Protein AF-A0AAV3FQ60-F1 (afdb_monomer)

Secondary structure (DSSP, 8-state):
--HHHHHHHHHHHHHHHHHHHHHHHHHTT-S---HHHHHEEE-TTS-EEE--HHHHHHHHTT--BTTTB-SSS-HHHHHHHHHHTT-S-HHHHHH-SGGGTTTHHHHHHHHHHHHHHSS-HHHHHHHHHHHTTSHHHHHHHHHHHHHH-GGGGTPPBPTTSSPBPPGGGGT--HHHHHHHHHHHHHHHHHHHHHHHHHHHHHHHHHHHHHHTT--TTHHHHHHHHIIIIIHHHHGGG---TT-HHHHHHHHIIIIITHHHHHHHT--S-HHHHHHHHHHHHHHHHHHHHHHHTT-

Foldseek 3Di:
DLPLLQVVLLVVLLVLLQVLQCVVCVVVVHPGQDLQLLQWDQDPVRDIHGHDSVLVVQSNVVNADVVPRNFSADPVNLVSSCRSSVPPASLCSRPNPLVVVPCLLVSLLSLLVCQCVPPDVVSNVLSLQLLLLQLLQLQLVLLLCCQVPVVVLVADADPPDPHGDHCVLLVDDVVVSVVCNVVSSSVSSVVLCVVCVVVSSVLVVVLSVPPVSDRVPVVVSSVCSCVVPVSVSSVVSGDDPPRLSVVSNVCCSPQSSCSSCLSNVVDDCNVVSVVVCVVNPVVSVVSNVVVVVVD

Structure (mmCIF, N/CA/C/O backbone):
data_AF-A0AAV3FQ60-F1
#
_entry.id   AF-A0AAV3FQ60-F1
#
loop_
_atom_site.group_PDB
_atom_site.id
_atom_site.type_symbol
_atom_site.label_atom_id
_atom_site.label_alt_id
_atom_site.label_comp_id
_atom_site.label_asym_id
_atom_site.label_entity_id
_atom_site.label_seq_id
_atom_site.pdbx_PDB_ins_code
_atom_site.Cartn_x
_atom_site.Cartn_y
_atom_site.Cartn_z
_atom_site.occupancy
_atom_site.B_iso_or_equiv
_atom_site.auth_seq_id
_atom_site.auth_comp_id
_atom_site.auth_asym_id
_atom_site.auth_atom_id
_atom_site.pdbx_PDB_model_num
ATOM 1 N N . MET A 1 1 ? 5.798 -11.649 -1.871 1.00 78.31 1 MET A N 1
ATOM 2 C CA . MET A 1 1 ? 6.154 -10.474 -1.047 1.00 78.31 1 MET A CA 1
ATOM 3 C C . MET A 1 1 ? 6.484 -9.362 -2.031 1.00 78.31 1 MET A C 1
ATOM 5 O O . MET A 1 1 ? 7.256 -9.630 -2.942 1.00 78.31 1 MET A O 1
ATOM 9 N N . PHE A 1 2 ? 5.851 -8.196 -1.907 1.00 90.88 2 PHE A N 1
ATOM 10 C CA . PHE A 1 2 ? 5.911 -7.077 -2.866 1.00 90.88 2 PHE A CA 1
ATOM 11 C C . PHE A 1 2 ? 5.213 -7.266 -4.224 1.00 90.88 2 PHE A C 1
ATOM 13 O O . PHE A 1 2 ? 5.742 -6.844 -5.246 1.00 90.88 2 PHE A O 1
ATOM 20 N N . ASN A 1 3 ? 4.047 -7.917 -4.265 1.00 91.00 3 ASN A N 1
ATOM 21 C CA . ASN A 1 3 ? 3.363 -8.173 -5.537 1.00 91.00 3 ASN A CA 1
ATOM 22 C C . ASN A 1 3 ? 2.839 -6.874 -6.171 1.00 91.00 3 ASN A C 1
ATOM 24 O O . ASN A 1 3 ? 3.076 -6.654 -7.352 1.00 91.00 3 ASN A O 1
ATOM 28 N N . TYR A 1 4 ? 2.206 -5.991 -5.389 1.00 93.75 4 TYR A N 1
ATOM 29 C CA . TYR A 1 4 ? 1.616 -4.752 -5.909 1.00 93.75 4 TYR A CA 1
ATOM 30 C C . TYR A 1 4 ? 2.689 -3.825 -6.483 1.00 93.75 4 TYR A C 1
ATOM 32 O O . TYR A 1 4 ? 2.574 -3.347 -7.610 1.00 93.75 4 TYR A O 1
ATOM 40 N N . THR A 1 5 ? 3.777 -3.620 -5.737 1.00 94.88 5 THR A N 1
ATOM 41 C CA . THR A 1 5 ? 4.873 -2.746 -6.167 1.00 94.88 5 THR A CA 1
ATOM 42 C C . THR A 1 5 ? 5.613 -3.322 -7.371 1.00 94.88 5 THR A C 1
ATOM 44 O O . THR A 1 5 ? 5.945 -2.588 -8.302 1.00 94.88 5 THR A O 1
ATOM 47 N N . VAL A 1 6 ? 5.882 -4.632 -7.386 1.00 93.06 6 VAL A N 1
ATOM 48 C CA .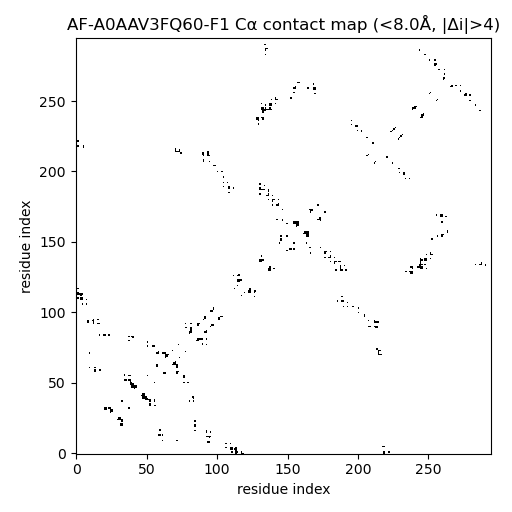 VAL A 1 6 ? 6.581 -5.271 -8.512 1.00 93.06 6 VAL A CA 1
ATOM 49 C C . VAL A 1 6 ? 5.728 -5.246 -9.774 1.00 93.06 6 VAL A C 1
ATOM 51 O O . VAL A 1 6 ? 6.255 -4.914 -10.839 1.00 93.06 6 VAL A O 1
ATOM 54 N N . ASP A 1 7 ? 4.431 -5.527 -9.658 1.00 92.44 7 ASP A N 1
ATOM 55 C CA . ASP A 1 7 ? 3.511 -5.446 -10.785 1.00 92.44 7 ASP A CA 1
ATOM 56 C C . ASP A 1 7 ? 3.480 -4.017 -11.337 1.00 92.44 7 ASP A C 1
ATOM 58 O O . ASP A 1 7 ? 3.749 -3.845 -12.524 1.00 92.44 7 ASP A O 1
ATOM 62 N N . LEU A 1 8 ? 3.315 -2.988 -10.492 1.00 93.62 8 LEU A N 1
ATOM 63 C CA . LEU A 1 8 ? 3.362 -1.577 -10.907 1.00 93.62 8 LEU A CA 1
ATOM 64 C C . LEU A 1 8 ? 4.654 -1.222 -11.664 1.00 93.62 8 LEU A C 1
ATOM 66 O O . LEU A 1 8 ? 4.612 -0.556 -12.707 1.00 93.62 8 LEU A O 1
ATOM 70 N N . ILE A 1 9 ? 5.814 -1.669 -11.167 1.00 92.62 9 ILE A N 1
ATOM 71 C CA . ILE A 1 9 ? 7.111 -1.448 -11.825 1.00 92.62 9 ILE A CA 1
ATOM 72 C C . ILE A 1 9 ? 7.117 -2.092 -13.216 1.00 92.62 9 ILE A C 1
ATOM 74 O O . ILE A 1 9 ? 7.559 -1.474 -14.187 1.00 92.62 9 ILE A O 1
ATOM 78 N N . TYR A 1 10 ? 6.614 -3.321 -13.330 1.00 92.81 10 TYR A N 1
ATOM 79 C CA . TYR A 1 10 ? 6.538 -4.053 -14.591 1.00 92.81 10 TYR A CA 1
ATOM 80 C C . TYR A 1 10 ? 5.543 -3.433 -15.574 1.00 92.81 10 TYR A C 1
ATOM 82 O O . TYR A 1 10 ? 5.839 -3.352 -16.766 1.00 92.81 10 TYR A O 1
ATOM 90 N N . GLU A 1 11 ? 4.395 -2.948 -15.104 1.00 92.50 11 GLU A N 1
ATOM 91 C CA . GLU A 1 11 ? 3.432 -2.227 -15.938 1.00 92.50 11 GLU A CA 1
ATOM 92 C C . GLU A 1 11 ? 4.047 -0.951 -16.497 1.00 92.50 11 GLU A C 1
ATOM 94 O O . GLU A 1 11 ? 4.025 -0.723 -17.707 1.00 92.50 11 GLU A O 1
ATOM 99 N N . SER A 1 12 ? 4.685 -0.175 -15.623 1.00 92.44 12 SER A N 1
ATOM 100 C CA . SER A 1 12 ? 5.347 1.073 -15.985 1.00 92.44 12 SER A CA 1
ATOM 101 C C . SER A 1 12 ? 6.492 0.844 -16.976 1.00 92.44 12 SER A C 1
ATOM 103 O O . SER A 1 12 ? 6.658 1.614 -17.923 1.00 92.44 12 SER A O 1
ATOM 105 N N . LEU A 1 13 ? 7.273 -0.229 -16.793 1.00 93.69 13 LEU A N 1
ATOM 106 C CA . LEU A 1 13 ? 8.340 -0.629 -17.713 1.00 93.69 13 LEU A CA 1
ATOM 107 C C . LEU A 1 13 ? 7.779 -0.899 -19.112 1.00 93.69 13 LEU A C 1
ATOM 109 O O . LEU A 1 13 ? 8.275 -0.349 -20.095 1.00 93.69 13 LEU A O 1
ATOM 113 N N . VAL A 1 14 ? 6.752 -1.746 -19.205 1.00 94.25 14 VAL A N 1
ATOM 114 C CA . VAL A 1 14 ? 6.157 -2.124 -20.493 1.00 94.25 14 VAL A CA 1
ATOM 115 C C . VAL A 1 14 ? 5.513 -0.920 -21.169 1.00 94.25 14 VAL A C 1
ATOM 117 O O . VAL A 1 14 ? 5.722 -0.719 -22.363 1.00 94.25 14 VAL A O 1
ATOM 120 N N . GLN A 1 15 ? 4.822 -0.064 -20.415 1.00 93.50 15 GLN A N 1
ATOM 121 C CA . GLN A 1 15 ? 4.245 1.159 -20.965 1.00 93.50 15 GLN A CA 1
ATOM 122 C C . GLN A 1 15 ? 5.323 2.082 -21.550 1.00 93.50 15 GLN A C 1
ATOM 124 O O . GLN A 1 15 ? 5.160 2.614 -22.647 1.00 93.50 15 GLN A O 1
ATOM 129 N N . ARG A 1 16 ? 6.462 2.247 -20.862 1.00 93.38 16 ARG A N 1
ATOM 130 C CA . ARG A 1 16 ? 7.596 3.030 -21.384 1.00 93.38 16 ARG A CA 1
ATOM 131 C C . ARG A 1 16 ? 8.177 2.432 -22.659 1.00 93.38 16 ARG A C 1
ATOM 133 O O . ARG A 1 16 ? 8.516 3.179 -23.579 1.00 93.38 16 ARG A O 1
ATOM 140 N N . LEU A 1 17 ? 8.305 1.108 -22.709 1.00 94.88 17 LEU A N 1
ATOM 141 C CA . LEU A 1 17 ? 8.782 0.396 -23.890 1.00 94.88 17 LEU A CA 1
ATOM 142 C C . LEU A 1 17 ? 7.854 0.620 -25.090 1.00 94.88 17 LEU A C 1
ATOM 144 O O . LEU A 1 17 ? 8.349 0.969 -26.161 1.00 94.88 17 LEU A O 1
ATOM 148 N N . GLU A 1 18 ? 6.537 0.490 -24.914 1.00 94.56 18 GLU A N 1
ATOM 149 C CA . GLU A 1 18 ? 5.557 0.727 -25.986 1.00 94.56 18 GLU A CA 1
ATOM 150 C C . GLU A 1 18 ? 5.551 2.195 -26.435 1.00 94.56 18 GLU A C 1
ATOM 152 O O . GLU A 1 18 ? 5.711 2.471 -27.624 1.00 94.56 18 GLU A O 1
ATOM 157 N N . ASN A 1 19 ? 5.532 3.153 -25.501 1.00 92.94 19 ASN A N 1
ATOM 158 C CA . ASN A 1 19 ? 5.587 4.581 -25.836 1.00 92.94 19 ASN A CA 1
ATOM 159 C C . ASN A 1 19 ? 6.842 4.932 -26.660 1.00 92.94 19 ASN A C 1
ATOM 161 O O . ASN A 1 19 ? 6.790 5.714 -27.617 1.00 92.94 19 ASN A O 1
ATOM 165 N N . ARG A 1 20 ? 8.004 4.358 -26.310 1.00 93.56 20 ARG A N 1
ATOM 166 C CA . ARG A 1 20 ? 9.243 4.582 -27.073 1.00 93.56 20 ARG A CA 1
ATOM 167 C C . ARG A 1 20 ? 9.274 3.852 -28.401 1.00 93.56 20 ARG A C 1
ATOM 169 O O . ARG A 1 20 ? 9.759 4.429 -29.374 1.00 93.56 20 ARG A O 1
ATOM 176 N N . ARG A 1 21 ? 8.731 2.639 -28.467 1.00 93.38 21 ARG A N 1
ATOM 177 C CA . ARG A 1 21 ? 8.558 1.901 -29.719 1.00 93.38 21 ARG A CA 1
ATOM 178 C C . ARG A 1 21 ? 7.737 2.714 -30.722 1.00 93.38 21 ARG A C 1
ATOM 180 O O . ARG A 1 21 ? 8.159 2.838 -31.868 1.00 93.38 21 ARG A O 1
ATOM 187 N N . GLU A 1 22 ? 6.628 3.310 -30.290 1.00 92.69 22 GLU A N 1
ATOM 188 C CA . GLU A 1 22 ? 5.784 4.178 -31.124 1.00 92.69 22 GLU A CA 1
ATOM 189 C C . GLU A 1 22 ? 6.512 5.455 -31.556 1.00 92.69 22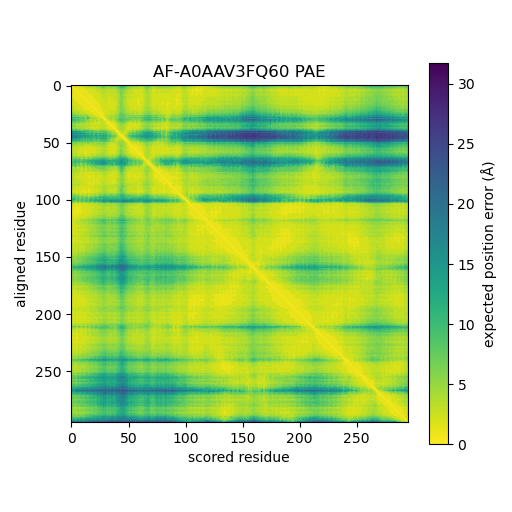 GLU A C 1
ATOM 191 O O . GLU A 1 22 ? 6.534 5.789 -32.741 1.00 92.69 22 GLU A O 1
ATOM 196 N N . THR A 1 23 ? 7.183 6.128 -30.613 1.00 92.25 23 THR A N 1
ATOM 197 C CA . THR A 1 23 ? 7.957 7.349 -30.899 1.00 92.25 23 THR A CA 1
ATOM 198 C C . THR A 1 23 ? 9.012 7.107 -31.984 1.00 92.25 23 THR A C 1
ATOM 200 O O . THR A 1 23 ? 9.192 7.929 -32.883 1.00 92.25 23 THR A O 1
ATOM 203 N N . ILE A 1 24 ? 9.724 5.981 -31.908 1.00 91.00 24 ILE A N 1
ATOM 204 C CA . ILE A 1 24 ? 10.754 5.640 -32.891 1.00 91.00 24 ILE A CA 1
ATOM 205 C C . ILE A 1 24 ? 10.130 5.201 -34.211 1.00 91.00 24 ILE A C 1
ATOM 207 O O . ILE A 1 24 ? 10.639 5.610 -35.250 1.00 91.00 24 ILE A O 1
ATOM 211 N N . ALA A 1 25 ? 9.033 4.435 -34.200 1.00 90.88 25 ALA A N 1
ATOM 212 C CA . ALA A 1 25 ? 8.340 4.064 -35.434 1.00 90.88 25 ALA A CA 1
ATOM 213 C C . ALA A 1 25 ? 7.953 5.315 -36.235 1.00 90.88 25 ALA A C 1
ATOM 215 O O . ALA A 1 25 ? 8.285 5.415 -37.414 1.00 90.88 25 ALA A O 1
ATOM 216 N N . TYR A 1 26 ? 7.359 6.303 -35.557 1.00 90.19 26 TYR A N 1
ATOM 217 C CA . TYR A 1 26 ? 7.007 7.589 -36.151 1.00 90.19 26 TYR A CA 1
ATOM 218 C C . TYR A 1 26 ? 8.233 8.319 -36.720 1.00 90.19 26 TYR A C 1
ATOM 220 O O . TYR A 1 26 ? 8.209 8.771 -37.863 1.00 90.19 26 TYR A O 1
ATOM 228 N N . GLY A 1 27 ? 9.333 8.383 -35.960 1.00 87.94 27 GLY A N 1
ATOM 229 C CA . GLY A 1 27 ? 10.587 8.994 -36.418 1.00 87.94 27 GLY A CA 1
ATOM 230 C C . GLY A 1 27 ? 11.256 8.268 -37.594 1.00 87.94 27 GLY A C 1
ATOM 231 O O . GLY A 1 27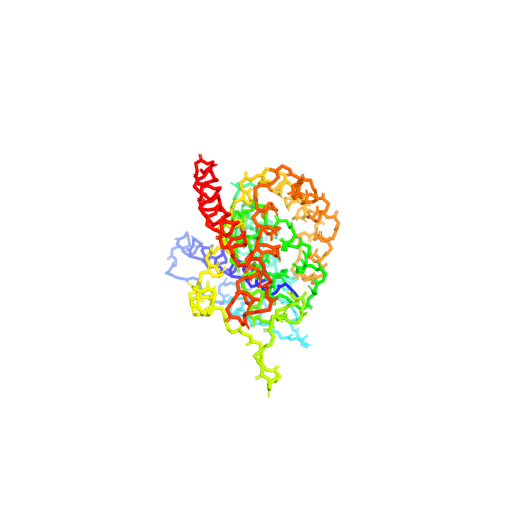 ? 11.934 8.905 -38.395 1.00 87.94 27 GLY A O 1
ATOM 232 N N . GLU A 1 28 ? 11.055 6.955 -37.722 1.00 87.69 28 GLU A N 1
ATOM 233 C CA . GLU A 1 28 ? 11.521 6.128 -38.846 1.00 87.69 28 GLU A CA 1
ATOM 234 C C . GLU A 1 28 ? 10.537 6.130 -40.039 1.00 87.69 28 GLU A C 1
ATOM 236 O O . GLU A 1 28 ? 10.786 5.454 -41.036 1.00 87.69 28 GLU A O 1
ATOM 241 N N . GLY A 1 29 ? 9.412 6.854 -39.961 1.00 86.88 29 GLY A N 1
ATOM 242 C CA . GLY A 1 29 ? 8.374 6.847 -41.000 1.00 86.88 29 GLY A CA 1
ATOM 243 C C . GLY A 1 29 ? 7.636 5.508 -41.132 1.00 86.88 29 GLY A C 1
ATOM 244 O O . GLY A 1 29 ? 7.036 5.226 -42.169 1.00 86.88 29 GLY A O 1
ATOM 245 N N . LYS A 1 30 ? 7.686 4.663 -40.096 1.00 86.94 30 LYS A N 1
ATOM 246 C CA . LYS A 1 30 ? 7.016 3.361 -40.027 1.00 86.94 30 LYS A CA 1
ATOM 247 C C . LYS A 1 30 ? 5.694 3.482 -39.271 1.00 86.94 30 LYS A C 1
ATOM 249 O O . LYS A 1 30 ? 5.603 4.174 -38.263 1.00 86.94 30 LYS A O 1
ATOM 254 N N . ALA A 1 31 ? 4.684 2.729 -39.709 1.00 82.38 31 ALA A N 1
ATOM 255 C CA . ALA A 1 31 ? 3.403 2.647 -39.000 1.00 82.38 31 ALA A CA 1
ATOM 256 C C . ALA A 1 31 ? 3.547 2.004 -37.607 1.00 82.38 31 ALA A C 1
ATOM 258 O O . ALA A 1 31 ? 2.884 2.413 -36.662 1.00 82.38 31 ALA A O 1
ATOM 259 N N . HIS A 1 32 ? 4.410 0.993 -37.480 1.00 88.25 32 HIS A N 1
ATOM 260 C CA . HIS A 1 32 ? 4.787 0.374 -36.211 1.00 88.25 32 HIS A CA 1
ATOM 261 C C . HIS A 1 32 ? 6.150 -0.315 -36.360 1.00 88.25 32 HIS A C 1
ATOM 263 O O . HIS A 1 32 ? 6.491 -0.781 -37.447 1.00 88.25 32 HIS A O 1
ATOM 269 N N . LEU A 1 33 ? 6.917 -0.418 -35.271 1.00 88.88 33 LEU A N 1
ATOM 270 C CA . LEU A 1 33 ? 8.077 -1.314 -35.223 1.00 88.88 33 LEU A CA 1
ATOM 271 C C . LEU A 1 33 ? 7.606 -2.731 -34.915 1.00 88.88 33 LEU A C 1
ATOM 273 O O . LEU A 1 33 ? 6.871 -2.945 -33.950 1.00 88.88 33 LEU A O 1
ATOM 277 N N . THR A 1 34 ? 8.029 -3.712 -35.700 1.00 91.06 34 THR A N 1
ATOM 278 C CA . THR A 1 34 ? 7.783 -5.125 -35.401 1.00 91.06 34 THR A CA 1
ATOM 279 C C . THR A 1 34 ? 8.733 -5.622 -34.309 1.00 91.06 34 THR A C 1
ATOM 281 O O . THR A 1 34 ? 9.720 -4.976 -33.963 1.00 91.06 34 THR A O 1
ATOM 284 N N . PHE A 1 35 ? 8.475 -6.810 -33.759 1.00 91.06 35 PHE A N 1
ATOM 285 C CA . PHE A 1 35 ? 9.451 -7.440 -32.865 1.00 91.06 35 PHE A CA 1
ATOM 286 C C . PHE A 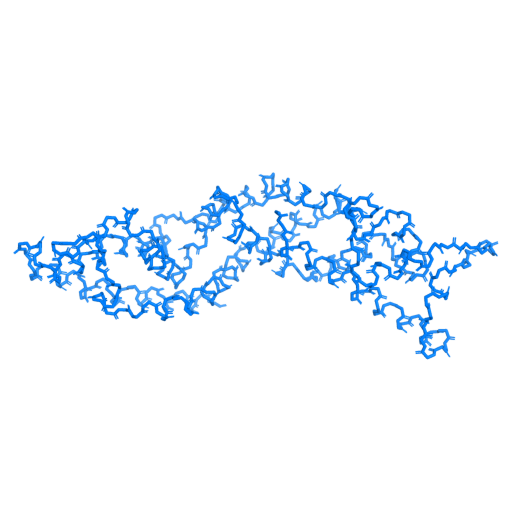1 35 ? 10.743 -7.835 -33.586 1.00 91.06 35 PHE A C 1
ATOM 288 O O . PHE A 1 35 ? 11.764 -7.952 -32.920 1.00 91.06 35 PHE A O 1
ATOM 295 N N . ASP A 1 36 ? 10.719 -8.026 -34.908 1.00 88.06 36 ASP A N 1
ATOM 296 C CA . ASP A 1 36 ? 11.943 -8.220 -35.692 1.00 88.06 36 ASP A CA 1
ATOM 297 C C . ASP A 1 36 ? 12.769 -6.930 -35.699 1.00 88.06 36 ASP A C 1
ATOM 299 O O . ASP A 1 36 ? 13.937 -6.963 -35.324 1.00 88.06 36 ASP A O 1
ATOM 303 N N . ASP A 1 37 ? 12.125 -5.783 -35.950 1.00 87.19 37 ASP A N 1
ATOM 304 C CA . ASP A 1 37 ? 12.773 -4.465 -35.877 1.00 87.19 37 ASP A CA 1
ATOM 305 C C . ASP A 1 37 ? 13.344 -4.150 -34.487 1.00 87.19 37 ASP A C 1
ATOM 307 O O . ASP A 1 37 ? 14.286 -3.372 -34.380 1.00 87.19 37 ASP A O 1
ATOM 311 N N . LEU A 1 38 ? 12.741 -4.673 -33.414 1.00 89.56 38 LEU A N 1
ATOM 312 C CA . LEU A 1 38 ? 13.220 -4.482 -32.039 1.00 89.56 38 LEU A CA 1
ATOM 313 C C . LEU A 1 38 ? 14.333 -5.458 -31.655 1.00 89.56 38 LEU A C 1
ATOM 315 O O . LEU A 1 38 ? 15.097 -5.187 -30.730 1.00 89.56 38 LEU A O 1
ATOM 319 N N . SER A 1 39 ? 14.407 -6.601 -32.332 1.00 90.75 39 SER A N 1
ATOM 320 C CA . SER A 1 39 ? 15.416 -7.624 -32.063 1.00 90.75 39 SER A CA 1
ATOM 321 C C . SER A 1 39 ? 16.746 -7.283 -32.718 1.00 90.75 39 SER A C 1
ATOM 323 O O . SER A 1 39 ? 17.771 -7.738 -32.232 1.00 90.75 39 SER A O 1
ATOM 325 N N . THR A 1 40 ? 16.755 -6.450 -33.757 1.00 86.00 40 THR A N 1
ATOM 326 C CA . THR A 1 40 ? 17.977 -5.983 -34.412 1.00 86.00 40 THR A CA 1
ATOM 327 C C . THR A 1 40 ? 18.234 -4.507 -34.118 1.00 86.00 40 THR A C 1
ATOM 329 O O . THR A 1 40 ? 17.321 -3.679 -34.091 1.00 86.00 40 THR A O 1
ATOM 332 N N . CYS A 1 41 ? 19.490 -4.150 -33.859 1.00 77.44 41 CYS A N 1
ATOM 333 C CA . CYS A 1 41 ? 19.928 -2.761 -33.788 1.00 77.44 41 CYS A CA 1
ATOM 334 C C . CYS A 1 41 ? 21.267 -2.596 -34.511 1.00 77.44 41 CYS A C 1
ATOM 336 O O . CYS A 1 41 ? 22.115 -3.481 -34.472 1.00 77.44 41 CYS A O 1
ATOM 338 N N . ILE A 1 42 ? 21.438 -1.468 -35.202 1.00 75.31 42 ILE A N 1
ATOM 339 C CA . ILE A 1 42 ? 22.708 -1.109 -35.835 1.00 75.31 42 ILE A CA 1
ATOM 340 C C . ILE A 1 42 ? 23.427 -0.167 -34.875 1.00 75.31 42 ILE A C 1
ATOM 342 O O . ILE A 1 42 ? 22.911 0.904 -34.542 1.00 75.31 42 ILE A O 1
ATOM 346 N N . GLU A 1 43 ? 24.594 -0.579 -34.400 1.00 71.31 43 GLU A N 1
ATOM 347 C CA . GLU A 1 43 ? 25.451 0.250 -33.563 1.00 71.31 43 GLU A CA 1
ATOM 348 C C . GLU A 1 43 ? 26.047 1.434 -34.352 1.00 71.31 43 GLU A C 1
ATOM 350 O O . GLU A 1 43 ? 26.146 1.384 -35.580 1.00 71.31 43 GLU A O 1
ATOM 355 N N . PRO A 1 44 ? 26.524 2.501 -33.677 1.00 65.00 44 PRO A N 1
ATOM 356 C CA . PRO A 1 44 ? 27.175 3.639 -34.339 1.00 65.00 44 PRO A CA 1
ATOM 357 C C . PRO A 1 44 ? 28.404 3.275 -35.190 1.00 65.00 44 PRO A C 1
ATOM 359 O O . PRO A 1 44 ? 28.782 4.032 -36.078 1.00 65.00 44 PRO A O 1
ATOM 362 N N . ASN A 1 45 ? 29.031 2.126 -34.921 1.00 74.81 45 ASN A N 1
ATOM 363 C CA . ASN A 1 45 ? 30.152 1.571 -35.687 1.00 74.81 45 ASN A CA 1
ATOM 364 C C . ASN A 1 45 ? 29.707 0.819 -36.966 1.00 74.81 45 ASN A C 1
ATOM 366 O O . ASN A 1 45 ? 30.562 0.334 -37.703 1.00 74.81 45 ASN A O 1
ATOM 370 N N . GLY A 1 46 ? 28.398 0.722 -37.230 1.00 72.69 46 GLY A N 1
ATOM 371 C CA . GLY A 1 46 ? 27.815 0.019 -38.375 1.00 72.69 46 GLY A CA 1
ATOM 372 C C . GLY A 1 46 ? 27.562 -1.477 -38.160 1.00 72.69 46 GLY A C 1
ATOM 373 O O . GLY A 1 46 ? 27.052 -2.126 -39.071 1.00 72.69 46 GLY A O 1
ATOM 374 N N . ASN A 1 47 ? 27.880 -2.032 -36.987 1.00 77.81 47 ASN A N 1
ATOM 375 C CA . ASN A 1 47 ? 27.648 -3.444 -36.690 1.00 77.81 47 ASN A CA 1
ATOM 376 C C . ASN A 1 47 ? 26.174 -3.706 -36.369 1.00 77.81 47 ASN A C 1
ATOM 378 O O . ASN A 1 47 ? 25.570 -3.012 -35.550 1.00 77.81 47 ASN A O 1
ATOM 382 N N . GLU A 1 48 ? 25.608 -4.744 -36.981 1.00 79.88 48 GLU A N 1
ATOM 383 C CA . GLU A 1 48 ? 24.278 -5.238 -36.638 1.00 79.88 48 GLU A CA 1
ATOM 384 C C . GLU A 1 48 ? 24.364 -6.189 -35.441 1.00 79.88 48 GLU A C 1
ATOM 386 O O . GLU A 1 48 ? 25.051 -7.212 -35.479 1.00 79.88 48 GLU A O 1
ATOM 391 N N . ILE A 1 49 ? 23.640 -5.858 -34.375 1.00 81.94 49 ILE A N 1
ATOM 392 C CA . ILE A 1 49 ? 23.451 -6.716 -33.211 1.00 81.94 49 ILE A CA 1
ATOM 393 C C . ILE A 1 49 ? 22.036 -7.274 -33.258 1.00 81.94 49 ILE A C 1
ATOM 395 O O . ILE A 1 49 ? 21.056 -6.528 -33.255 1.00 81.94 49 ILE A O 1
ATOM 399 N N . SER A 1 50 ? 21.939 -8.601 -33.258 1.00 86.50 50 SER A N 1
ATOM 400 C CA . SER A 1 50 ? 20.679 -9.324 -33.109 1.00 86.50 50 SER A CA 1
ATOM 401 C C . SER A 1 50 ? 20.543 -9.855 -31.684 1.00 86.50 50 SER A C 1
ATOM 403 O O . SER A 1 50 ? 21.456 -10.482 -31.149 1.00 86.50 50 SER A O 1
ATOM 405 N N . TYR A 1 51 ? 19.367 -9.667 -31.097 1.00 89.56 51 TYR A N 1
ATOM 406 C CA . TYR A 1 51 ? 18.955 -10.209 -29.807 1.00 89.56 51 TYR A CA 1
ATOM 407 C C . TYR A 1 51 ? 17.821 -11.226 -29.980 1.00 89.56 51 TYR A C 1
ATOM 409 O O . TYR A 1 51 ? 17.154 -11.274 -31.014 1.00 89.56 51 TYR A O 1
ATOM 417 N N . ASP A 1 52 ? 17.588 -12.056 -28.964 1.00 90.12 52 ASP A N 1
ATOM 418 C CA . ASP A 1 52 ? 16.513 -13.045 -28.989 1.00 90.12 52 ASP A CA 1
ATOM 419 C C . ASP A 1 52 ? 15.124 -12.378 -29.010 1.00 90.12 52 ASP A C 1
ATOM 421 O O . ASP A 1 52 ? 14.632 -11.844 -28.009 1.00 90.12 52 ASP A O 1
ATOM 425 N N . LYS A 1 53 ? 14.452 -12.483 -30.160 1.00 91.50 53 LYS A N 1
ATOM 426 C CA . LYS A 1 53 ? 13.075 -12.030 -30.384 1.00 91.50 53 LYS A CA 1
ATOM 427 C C . LYS A 1 53 ? 12.083 -12.603 -29.382 1.00 91.50 53 LYS A C 1
ATOM 429 O O . LYS A 1 53 ? 11.122 -11.919 -29.017 1.00 91.50 53 LYS A O 1
ATOM 434 N N . ALA A 1 54 ? 12.261 -13.855 -28.959 1.00 89.62 54 ALA A N 1
ATOM 435 C CA . ALA A 1 54 ? 11.368 -14.475 -27.991 1.00 89.62 54 ALA A CA 1
ATOM 436 C C . ALA A 1 54 ? 11.466 -13.764 -26.637 1.00 89.62 54 ALA A C 1
ATOM 438 O O . ALA A 1 54 ? 10.433 -13.453 -26.044 1.00 89.62 54 ALA A O 1
ATOM 439 N N . MET A 1 55 ? 12.679 -13.417 -26.193 1.00 89.38 55 MET A N 1
ATOM 440 C CA . MET A 1 55 ? 12.872 -12.619 -24.981 1.00 89.38 55 MET A CA 1
ATOM 441 C C . MET A 1 55 ? 12.257 -11.229 -25.087 1.00 89.38 55 MET A C 1
ATOM 443 O O . MET A 1 55 ? 11.536 -10.834 -24.174 1.00 89.38 55 MET A O 1
ATOM 447 N N . VAL A 1 56 ? 12.447 -10.519 -26.204 1.00 90.75 56 VAL A N 1
ATOM 448 C CA . VAL A 1 56 ? 11.797 -9.211 -26.402 1.00 90.75 56 VAL A CA 1
ATOM 449 C C . VAL A 1 56 ? 10.276 -9.354 -26.286 1.00 90.75 56 VAL A C 1
ATOM 451 O O . VAL A 1 56 ? 9.640 -8.648 -25.508 1.00 90.75 56 VAL A O 1
ATOM 454 N N . LYS A 1 57 ? 9.678 -10.334 -26.973 1.00 91.38 57 LYS A N 1
ATOM 455 C CA . LYS A 1 57 ? 8.237 -10.613 -26.863 1.00 91.38 57 LYS A CA 1
ATOM 456 C C . LYS A 1 57 ? 7.797 -10.937 -25.436 1.00 91.38 57 LYS A C 1
ATOM 458 O O . LYS A 1 57 ? 6.693 -10.566 -25.048 1.00 91.38 57 LYS A O 1
ATOM 463 N N . HIS A 1 58 ? 8.615 -11.650 -24.666 1.00 92.31 58 HIS A N 1
ATOM 464 C CA . HIS A 1 58 ? 8.294 -11.983 -23.280 1.00 92.31 58 HIS A CA 1
ATOM 465 C C . HIS A 1 58 ? 8.282 -10.751 -22.379 1.00 92.31 58 HIS A C 1
ATOM 467 O O . HIS A 1 58 ? 7.355 -10.627 -21.585 1.00 92.31 58 HIS A O 1
ATOM 473 N N . VAL A 1 59 ? 9.237 -9.830 -22.541 1.00 91.56 59 VAL A N 1
ATOM 474 C CA . VAL A 1 59 ? 9.269 -8.564 -21.790 1.00 91.56 59 VAL A CA 1
ATOM 475 C C . VAL A 1 59 ? 7.996 -7.757 -22.050 1.00 91.56 59 VAL A C 1
ATOM 477 O O . VAL A 1 59 ? 7.273 -7.430 -21.113 1.00 91.56 59 VAL A O 1
ATOM 480 N N . PHE A 1 60 ? 7.672 -7.503 -23.321 1.00 92.31 60 PHE A N 1
ATOM 481 C CA . PHE A 1 60 ? 6.468 -6.753 -23.701 1.00 92.31 60 PHE A CA 1
ATOM 482 C C . PHE A 1 60 ? 5.175 -7.467 -23.275 1.00 92.31 60 PHE A C 1
ATOM 484 O O . PHE A 1 60 ? 4.207 -6.832 -22.871 1.00 92.31 60 PHE A O 1
ATOM 491 N N . GLY A 1 61 ? 5.165 -8.801 -23.313 1.00 89.69 61 GLY A N 1
ATOM 492 C CA . GLY A 1 61 ? 4.038 -9.620 -22.872 1.00 89.69 61 GLY A CA 1
ATOM 493 C C . GLY A 1 61 ? 3.978 -9.896 -21.366 1.00 89.69 61 GLY A C 1
ATOM 494 O O . GLY A 1 61 ? 3.181 -10.746 -20.973 1.00 89.69 61 GLY A O 1
ATOM 495 N N . LYS A 1 62 ? 4.830 -9.268 -20.540 1.00 89.19 62 LYS A N 1
ATOM 496 C CA . LYS A 1 62 ? 4.938 -9.508 -19.085 1.00 89.19 62 LYS A CA 1
ATOM 497 C C . LYS A 1 62 ? 5.114 -10.993 -18.699 1.00 89.19 62 LYS A C 1
ATOM 499 O O . LYS A 1 62 ? 4.636 -11.443 -17.661 1.00 89.19 62 LYS A O 1
ATOM 504 N N . LYS A 1 63 ? 5.788 -11.795 -19.534 1.00 86.00 63 LYS A N 1
ATOM 505 C CA . LYS A 1 63 ? 5.937 -13.249 -19.331 1.00 86.00 63 LYS A CA 1
ATOM 506 C C . LYS A 1 63 ? 7.170 -13.588 -18.494 1.00 86.00 63 LYS A C 1
ATOM 508 O O . LYS A 1 63 ? 8.301 -13.514 -18.978 1.00 86.00 63 LYS A O 1
ATOM 513 N N . ILE A 1 64 ? 6.933 -14.042 -17.264 1.00 81.44 64 ILE A N 1
ATOM 514 C CA . ILE A 1 64 ? 7.962 -14.466 -16.303 1.00 81.44 64 ILE A CA 1
ATOM 515 C C . ILE A 1 64 ? 7.887 -15.982 -16.119 1.00 81.44 64 ILE A C 1
ATOM 517 O O . ILE A 1 64 ? 6.817 -16.542 -15.885 1.00 81.44 64 ILE A O 1
ATOM 521 N N . TYR A 1 65 ? 9.034 -16.653 -16.202 1.00 78.81 65 TYR A N 1
ATOM 522 C CA . TYR A 1 65 ? 9.145 -18.103 -16.044 1.00 78.81 65 TYR A CA 1
ATOM 523 C C . TYR A 1 65 ? 10.113 -18.405 -14.905 1.00 78.81 65 TYR A C 1
ATOM 525 O O . TYR A 1 65 ? 11.316 -18.259 -15.091 1.00 78.81 65 TYR A O 1
ATOM 533 N N . LYS A 1 66 ? 9.620 -18.864 -13.748 1.00 73.31 66 LYS A N 1
ATOM 534 C CA . LYS A 1 66 ? 10.448 -19.070 -12.540 1.00 73.31 66 LYS A CA 1
ATOM 535 C C . LYS A 1 66 ? 11.743 -19.858 -12.801 1.00 73.31 66 LYS A C 1
ATOM 537 O O . LYS A 1 66 ? 12.787 -19.473 -12.287 1.00 73.31 66 LYS A O 1
ATOM 542 N N . ASP A 1 67 ? 11.694 -20.868 -13.670 1.00 71.56 67 ASP A N 1
ATOM 543 C CA . ASP A 1 67 ? 12.837 -21.753 -13.949 1.00 71.56 67 ASP A CA 1
ATOM 544 C C . ASP A 1 67 ? 13.710 -21.325 -15.146 1.00 71.56 67 ASP A C 1
ATOM 546 O O . ASP A 1 67 ? 14.771 -21.901 -15.368 1.00 71.56 67 ASP A O 1
ATOM 550 N N . LYS A 1 68 ? 13.277 -20.341 -15.951 1.00 68.50 68 LYS A N 1
ATOM 551 C CA . LYS A 1 68 ? 13.958 -19.953 -17.211 1.00 68.50 68 LYS A CA 1
ATOM 552 C C . LYS A 1 68 ? 14.225 -18.455 -17.337 1.00 68.50 68 LYS A C 1
ATOM 554 O O . LYS A 1 68 ? 15.283 -18.058 -17.807 1.00 68.50 68 LYS A O 1
ATOM 559 N N . ASN A 1 69 ? 13.268 -17.635 -16.921 1.00 68.75 69 ASN A N 1
ATOM 560 C CA . ASN A 1 69 ? 13.353 -16.182 -16.869 1.00 68.75 69 ASN A CA 1
ATOM 561 C C . ASN A 1 69 ? 12.711 -15.686 -15.559 1.00 68.75 69 ASN A C 1
ATOM 563 O O . ASN A 1 69 ? 11.538 -15.302 -15.564 1.00 68.75 69 ASN A O 1
ATOM 567 N N . PRO A 1 70 ? 13.429 -15.773 -14.423 1.00 73.75 70 PRO A N 1
ATOM 568 C CA . PRO A 1 70 ? 12.859 -15.519 -13.098 1.00 73.75 70 PRO A CA 1
ATOM 569 C C . PRO A 1 70 ? 12.505 -14.049 -12.832 1.00 73.75 70 PRO A C 1
ATOM 571 O O . PRO A 1 70 ? 11.878 -13.759 -11.819 1.00 73.75 70 PRO A O 1
ATOM 574 N N . TYR A 1 71 ? 12.896 -13.127 -13.714 1.00 81.62 71 TYR A N 1
ATOM 575 C CA . TYR A 1 71 ? 12.612 -11.695 -13.605 1.00 81.62 71 TYR A CA 1
ATOM 576 C C . TYR A 1 71 ? 12.137 -11.183 -14.963 1.00 81.62 71 TYR A C 1
ATOM 578 O O . TYR A 1 71 ? 12.528 -11.736 -15.985 1.00 81.62 71 TYR A O 1
ATOM 586 N N . LEU A 1 72 ? 11.323 -10.125 -15.000 1.00 84.50 72 LEU A N 1
ATOM 587 C CA . LEU A 1 72 ? 10.752 -9.661 -16.268 1.00 84.50 72 LEU A CA 1
ATOM 588 C C . LEU A 1 72 ? 11.818 -9.273 -17.304 1.00 84.50 72 LEU A C 1
ATOM 590 O O . LEU A 1 72 ? 11.717 -9.671 -18.461 1.00 84.50 72 LEU A O 1
ATOM 594 N N . LEU A 1 73 ? 12.844 -8.531 -16.879 1.00 88.56 73 LEU A N 1
ATOM 595 C CA . LEU A 1 73 ? 13.870 -7.972 -17.757 1.00 88.56 73 LEU A CA 1
ATOM 596 C C . LEU A 1 73 ? 15.273 -8.485 -17.375 1.00 88.56 73 LEU A C 1
ATOM 598 O O . LEU A 1 73 ? 15.864 -7.993 -16.408 1.00 88.56 73 LEU A O 1
ATOM 602 N N . PRO A 1 74 ? 15.830 -9.461 -18.115 1.00 87.94 74 PRO A N 1
ATOM 603 C CA . PRO A 1 74 ? 17.236 -9.845 -18.001 1.00 87.94 74 PRO A CA 1
ATOM 604 C C . PRO A 1 74 ? 18.173 -8.681 -18.342 1.00 87.94 74 PRO A C 1
ATOM 606 O O . PRO A 1 74 ? 17.870 -7.896 -19.236 1.00 87.94 74 PRO A O 1
ATOM 609 N N . HIS A 1 75 ? 19.349 -8.614 -17.707 1.00 86.25 75 HIS A N 1
ATOM 610 C CA . HIS A 1 75 ? 20.306 -7.515 -17.922 1.00 86.25 75 HIS A CA 1
ATOM 611 C C . HIS A 1 75 ? 20.726 -7.362 -19.393 1.00 86.25 75 HIS A C 1
ATOM 613 O O . HIS A 1 75 ? 20.655 -6.268 -19.931 1.00 86.25 75 HIS A O 1
ATOM 619 N N . SER A 1 76 ? 21.031 -8.459 -20.098 1.00 88.06 76 SER A N 1
ATOM 620 C CA . SER A 1 76 ? 21.372 -8.386 -21.529 1.00 88.06 76 SER A CA 1
ATOM 621 C C . SER A 1 76 ? 20.226 -7.844 -22.394 1.00 88.06 76 SER A C 1
ATOM 623 O O . SER A 1 76 ? 20.471 -7.158 -23.384 1.00 88.06 76 SER A O 1
ATOM 625 N N . CYS A 1 77 ? 18.974 -8.118 -22.013 1.00 89.75 77 CYS A N 1
ATOM 626 C CA . CYS A 1 77 ? 17.798 -7.568 -22.683 1.00 89.75 77 CYS A CA 1
ATOM 627 C C . CYS A 1 77 ? 17.626 -6.079 -22.357 1.00 89.75 77 CYS A C 1
ATOM 629 O O . CYS A 1 77 ? 17.292 -5.298 -23.245 1.00 89.75 77 CYS A O 1
ATOM 631 N N . ALA A 1 78 ? 17.895 -5.679 -21.108 1.00 91.12 78 ALA A N 1
ATOM 632 C CA . ALA A 1 78 ? 17.873 -4.283 -20.682 1.00 91.12 78 ALA A CA 1
ATOM 633 C C . ALA A 1 78 ? 18.863 -3.440 -21.492 1.00 91.12 78 ALA A C 1
ATOM 635 O O . ALA A 1 78 ? 18.459 -2.420 -22.049 1.00 91.12 78 ALA A O 1
ATOM 636 N N . SER A 1 79 ? 20.115 -3.889 -21.634 1.00 90.56 79 SER A N 1
ATOM 637 C CA . SER A 1 79 ? 21.130 -3.185 -22.426 1.00 90.56 79 SER A CA 1
ATOM 638 C C . SER A 1 79 ? 20.719 -3.079 -23.899 1.00 90.56 79 SER A C 1
ATOM 640 O O . SER A 1 79 ? 20.762 -1.995 -24.484 1.00 90.56 79 SER A O 1
ATOM 642 N N . HIS A 1 80 ? 20.238 -4.183 -24.489 1.00 91.69 80 HIS A N 1
ATOM 643 C CA . HIS A 1 80 ? 19.775 -4.209 -25.882 1.00 91.69 80 HIS A CA 1
ATOM 644 C C . HIS A 1 80 ? 18.624 -3.229 -26.130 1.00 91.69 80 HIS A C 1
ATOM 646 O O . HIS A 1 80 ? 18.698 -2.395 -27.032 1.00 91.69 80 HIS A O 1
ATOM 652 N N . LEU A 1 81 ? 17.569 -3.291 -25.311 1.00 92.88 81 LEU A N 1
ATOM 653 C CA . LEU A 1 81 ? 16.401 -2.421 -25.452 1.00 92.88 81 LEU A CA 1
ATOM 654 C C . LEU A 1 81 ? 16.731 -0.961 -25.139 1.00 92.88 81 LEU A C 1
ATOM 656 O O . LEU A 1 81 ? 16.205 -0.076 -25.809 1.00 92.88 81 LEU A O 1
ATOM 660 N N . THR A 1 82 ? 17.630 -0.701 -24.188 1.00 92.56 82 THR A N 1
ATOM 661 C CA . THR A 1 82 ? 18.120 0.653 -23.890 1.00 92.56 82 THR A CA 1
ATOM 662 C C . THR A 1 82 ? 18.742 1.281 -25.133 1.00 92.56 82 THR A C 1
ATOM 664 O O . THR A 1 82 ? 18.352 2.384 -25.517 1.00 92.56 82 THR A O 1
ATOM 667 N N . ASN A 1 83 ? 19.619 0.548 -25.824 1.00 90.50 83 ASN A N 1
ATOM 668 C CA . ASN A 1 83 ? 20.260 1.014 -27.053 1.00 90.50 83 ASN A CA 1
ATOM 669 C C . ASN A 1 83 ? 19.261 1.128 -28.212 1.00 90.50 83 ASN A C 1
ATOM 671 O O . ASN A 1 83 ? 19.158 2.180 -28.849 1.00 90.50 83 ASN A O 1
ATOM 675 N N . ARG A 1 84 ? 18.474 0.073 -28.468 1.00 91.38 84 ARG A N 1
ATOM 676 C CA . ARG A 1 84 ? 17.536 0.023 -29.602 1.00 91.38 84 ARG A CA 1
ATOM 677 C C . ARG A 1 84 ? 16.460 1.101 -29.522 1.00 91.38 84 ARG A C 1
ATOM 679 O O . ARG A 1 84 ? 16.090 1.675 -30.550 1.00 91.38 84 ARG A O 1
ATOM 686 N N . LEU A 1 85 ? 15.960 1.359 -28.316 1.00 92.50 85 LEU A N 1
ATOM 687 C CA . LEU A 1 85 ? 14.908 2.336 -28.058 1.00 92.50 85 LEU A CA 1
ATOM 688 C C . LEU A 1 85 ? 15.443 3.691 -27.568 1.00 92.50 85 LEU A C 1
ATOM 690 O O . LEU A 1 85 ? 14.658 4.564 -27.197 1.00 92.50 85 LEU A O 1
ATOM 694 N N . ARG A 1 86 ? 16.769 3.887 -27.617 1.00 92.00 86 ARG A N 1
ATOM 695 C CA . ARG A 1 86 ? 17.457 5.154 -27.326 1.00 92.00 86 ARG A CA 1
ATOM 696 C C . ARG A 1 86 ? 17.102 5.733 -25.947 1.00 92.00 86 ARG A C 1
ATOM 698 O O . ARG A 1 86 ? 16.904 6.941 -25.801 1.00 92.00 86 ARG A O 1
ATOM 705 N N . PHE A 1 87 ? 17.000 4.879 -24.929 1.00 92.31 87 PHE A N 1
ATOM 706 C CA . PHE A 1 87 ? 16.886 5.330 -23.540 1.00 92.31 87 PHE A CA 1
ATOM 707 C C . PHE A 1 87 ? 18.235 5.890 -23.061 1.00 92.31 87 PHE A C 1
ATOM 709 O O . PHE A 1 87 ? 19.291 5.420 -23.472 1.00 92.31 87 PHE A O 1
ATOM 716 N N . LYS A 1 88 ? 18.205 6.885 -22.163 1.00 91.88 88 LYS A N 1
ATOM 717 C CA . LYS A 1 88 ? 19.417 7.515 -21.601 1.00 91.88 88 LYS A CA 1
ATOM 718 C C . LYS A 1 88 ? 20.298 6.525 -20.824 1.00 91.88 88 LYS A C 1
ATOM 720 O O . LYS A 1 88 ? 21.513 6.676 -20.796 1.00 91.88 88 LYS A O 1
ATOM 725 N N . SER A 1 89 ? 19.673 5.552 -20.167 1.00 91.44 89 SER A N 1
ATOM 726 C CA . SER A 1 89 ? 20.316 4.508 -19.367 1.00 91.44 89 SER A CA 1
ATOM 727 C C . SER A 1 89 ? 19.337 3.360 -19.104 1.00 91.44 89 SER A C 1
ATOM 729 O O . SER A 1 89 ? 18.125 3.522 -19.286 1.00 91.44 89 SER A O 1
ATOM 731 N N . GLU A 1 90 ? 19.844 2.223 -18.619 1.00 91.56 90 GLU A N 1
ATOM 732 C CA . GLU A 1 90 ? 19.004 1.112 -18.141 1.00 91.56 90 GLU A CA 1
ATOM 733 C C . GLU A 1 90 ? 18.114 1.548 -16.967 1.00 91.56 90 GLU A C 1
ATOM 735 O O . GLU A 1 90 ? 16.933 1.213 -16.931 1.00 91.56 90 GLU A O 1
ATOM 740 N N . THR A 1 91 ? 18.624 2.385 -16.058 1.00 91.38 91 THR A N 1
ATOM 741 C CA . THR A 1 91 ? 17.829 2.968 -14.966 1.00 91.38 91 THR A CA 1
ATOM 742 C C . THR A 1 91 ? 16.666 3.800 -15.504 1.00 91.38 91 THR A C 1
ATOM 744 O O . THR A 1 91 ? 15.548 3.673 -15.017 1.00 91.38 91 THR A O 1
ATOM 747 N N . HIS A 1 92 ? 16.891 4.608 -16.545 1.00 91.00 92 HIS A N 1
ATOM 748 C CA . HIS A 1 92 ? 15.835 5.394 -17.187 1.00 91.00 92 HIS A CA 1
ATOM 749 C C . HIS A 1 92 ? 14.803 4.507 -17.909 1.00 91.00 92 HIS A C 1
ATOM 751 O O . HIS A 1 92 ? 13.619 4.833 -17.937 1.00 91.00 92 HIS A O 1
ATOM 757 N N . LEU A 1 93 ? 15.214 3.359 -18.456 1.00 92.50 93 LEU A N 1
ATOM 758 C CA . LEU A 1 93 ? 14.284 2.346 -18.961 1.00 92.50 93 LEU A CA 1
ATOM 759 C C . LEU A 1 93 ? 13.433 1.752 -17.818 1.00 92.50 93 LEU A C 1
ATOM 761 O O . LEU A 1 93 ? 12.203 1.704 -17.916 1.00 92.50 93 LEU A O 1
ATOM 765 N N . ILE A 1 94 ? 14.077 1.327 -16.727 1.00 91.44 94 ILE A N 1
ATOM 766 C CA . ILE A 1 94 ? 13.432 0.610 -15.619 1.00 91.44 94 ILE A CA 1
ATOM 767 C C . ILE A 1 94 ? 12.537 1.515 -14.776 1.00 91.44 94 ILE A C 1
ATOM 769 O O . ILE A 1 94 ? 11.458 1.074 -14.397 1.00 91.44 94 ILE A O 1
ATOM 773 N N . TRP A 1 95 ? 12.943 2.756 -14.512 1.00 90.94 95 TRP A N 1
ATOM 774 C CA . TRP A 1 95 ? 12.277 3.661 -13.565 1.00 90.94 95 TRP A CA 1
ATOM 775 C C . TRP A 1 95 ? 11.706 4.926 -14.210 1.00 90.94 95 TRP A C 1
ATOM 777 O O . TRP A 1 95 ? 10.976 5.661 -13.554 1.00 90.94 95 TRP A O 1
ATOM 787 N N . GLY A 1 96 ? 11.970 5.170 -15.496 1.00 88.19 96 GLY A N 1
ATOM 788 C CA . GLY A 1 96 ? 11.518 6.378 -16.187 1.00 88.19 96 GLY A CA 1
ATOM 789 C C . GLY A 1 96 ? 12.311 7.620 -15.792 1.00 88.19 96 GLY A C 1
ATOM 790 O O . GLY A 1 96 ? 13.458 7.536 -15.346 1.00 88.19 96 GLY A O 1
ATOM 791 N N . GLU A 1 97 ? 11.697 8.791 -15.954 1.00 84.62 97 GLU A N 1
ATOM 792 C CA . GLU A 1 97 ? 12.276 10.061 -15.518 1.00 84.62 97 GLU A CA 1
ATOM 793 C C . GLU A 1 97 ? 11.972 10.297 -14.034 1.00 84.62 97 GLU A C 1
ATOM 795 O O . GLU A 1 97 ? 11.415 11.323 -13.656 1.00 84.62 97 GLU A O 1
ATOM 800 N N . PHE A 1 98 ? 12.368 9.348 -13.175 1.00 81.50 98 PHE A N 1
ATOM 801 C CA . PHE A 1 98 ? 12.153 9.436 -11.727 1.00 81.50 98 PHE A CA 1
ATOM 802 C C . PHE A 1 98 ? 12.714 10.748 -11.157 1.00 81.50 98 PHE A C 1
ATOM 804 O O . PHE A 1 98 ? 12.107 11.349 -10.280 1.00 81.50 98 PHE A O 1
ATOM 811 N N . GLU A 1 99 ? 13.800 11.285 -11.727 1.00 74.75 99 GLU A N 1
ATOM 812 C CA . GLU A 1 99 ? 14.352 12.624 -11.456 1.00 74.75 99 GLU A CA 1
ATOM 813 C C . GLU A 1 99 ? 13.311 13.760 -11.507 1.00 74.75 99 GLU A C 1
ATOM 815 O O . GLU A 1 99 ? 13.415 14.719 -10.748 1.00 74.75 99 GLU A O 1
ATOM 820 N N . LYS A 1 100 ? 12.260 13.627 -12.320 1.00 77.19 100 LYS A N 1
ATOM 821 C CA . LYS A 1 100 ? 11.215 14.640 -12.519 1.00 77.19 100 LYS A CA 1
ATOM 822 C C . LYS A 1 100 ? 9.980 14.489 -11.627 1.00 77.19 100 LYS A C 1
ATOM 824 O O . LYS A 1 100 ? 9.064 15.291 -11.766 1.00 77.19 100 LYS A O 1
ATOM 829 N N . GLY A 1 101 ? 9.941 13.519 -10.710 1.00 69.56 101 GLY A N 1
ATOM 830 C CA . GLY A 1 101 ? 8.789 13.366 -9.805 1.00 69.56 101 GLY A CA 1
ATOM 831 C C . GLY A 1 101 ? 7.730 12.361 -10.269 1.00 69.56 101 GLY A C 1
ATOM 832 O O . GLY A 1 101 ? 6.681 12.262 -9.641 1.00 69.56 101 GLY A O 1
ATOM 833 N N . GLU A 1 102 ? 7.961 11.623 -11.356 1.00 72.62 102 GLU A N 1
ATOM 834 C CA . GLU A 1 102 ? 6.959 10.690 -11.881 1.00 72.62 102 GLU A CA 1
ATOM 835 C C . GLU A 1 102 ? 6.744 9.491 -10.930 1.00 72.62 102 GLU A C 1
ATOM 837 O O . GLU A 1 102 ? 7.700 8.845 -10.501 1.00 72.62 102 GLU A O 1
ATOM 842 N N . ASN A 1 103 ? 5.475 9.178 -10.636 1.00 83.25 103 ASN A N 1
ATOM 843 C CA . ASN A 1 103 ? 4.988 7.944 -9.992 1.00 83.25 103 ASN A CA 1
ATOM 844 C C . ASN A 1 103 ? 5.409 7.678 -8.530 1.00 83.25 103 ASN A C 1
ATOM 846 O O . ASN A 1 103 ? 5.201 6.570 -8.032 1.00 83.25 103 ASN A O 1
ATOM 850 N N . PHE A 1 104 ? 5.972 8.650 -7.803 1.00 92.38 104 PHE A N 1
ATOM 851 C CA . PHE A 1 104 ? 6.371 8.420 -6.403 1.00 92.38 104 PHE A CA 1
ATOM 852 C C . PHE A 1 104 ? 5.194 8.078 -5.491 1.00 92.38 104 PHE A C 1
ATOM 854 O O . PHE A 1 104 ? 5.320 7.181 -4.659 1.00 92.38 104 PHE A O 1
ATOM 861 N N . PHE A 1 105 ? 4.048 8.741 -5.669 1.00 94.75 105 PHE A N 1
ATOM 862 C CA . PHE A 1 105 ? 2.849 8.418 -4.901 1.00 94.75 105 PHE A CA 1
ATOM 863 C C . PHE A 1 105 ? 2.360 6.992 -5.181 1.00 94.75 105 PHE A C 1
ATOM 865 O O . PHE A 1 105 ? 2.055 6.262 -4.243 1.00 94.75 105 PHE A O 1
ATOM 872 N N . ASP A 1 106 ? 2.347 6.561 -6.444 1.00 95.19 106 ASP A N 1
ATOM 873 C CA . ASP A 1 106 ? 1.877 5.222 -6.816 1.00 95.19 106 ASP A CA 1
ATOM 874 C C . ASP A 1 106 ? 2.791 4.128 -6.256 1.00 95.19 106 ASP A C 1
ATOM 876 O O . ASP A 1 106 ? 2.315 3.113 -5.742 1.00 95.19 106 ASP A O 1
ATOM 880 N N . ILE A 1 107 ? 4.109 4.356 -6.286 1.00 95.56 107 ILE A N 1
ATOM 881 C CA . ILE A 1 107 ? 5.092 3.476 -5.645 1.00 95.56 107 ILE A CA 1
ATOM 882 C C . ILE A 1 107 ? 4.878 3.454 -4.132 1.00 95.56 107 ILE A C 1
ATOM 884 O O . ILE A 1 107 ? 4.823 2.378 -3.541 1.00 95.56 107 ILE A O 1
ATOM 888 N N . PHE A 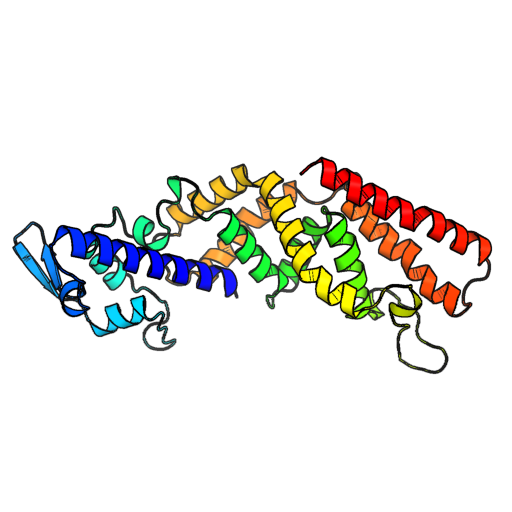1 108 ? 4.739 4.620 -3.499 1.00 97.12 108 PHE A N 1
ATOM 889 C CA . PHE A 1 108 ? 4.494 4.722 -2.062 1.00 97.12 108 PHE A CA 1
ATOM 890 C C . PHE A 1 108 ? 3.234 3.954 -1.660 1.00 97.12 108 PHE A C 1
ATOM 892 O O . PHE A 1 108 ? 3.267 3.137 -0.741 1.00 97.12 108 PHE A O 1
ATOM 899 N N . SER A 1 109 ? 2.141 4.170 -2.390 1.00 97.56 109 SER A N 1
ATOM 900 C CA . SER A 1 109 ? 0.868 3.496 -2.168 1.00 97.56 109 SER A CA 1
ATOM 901 C C . SER A 1 109 ? 0.993 1.984 -2.344 1.00 97.56 109 SER A C 1
ATOM 903 O O . SER A 1 109 ? 0.605 1.222 -1.460 1.00 97.56 109 SER A O 1
ATOM 905 N N . SER A 1 110 ? 1.648 1.535 -3.418 1.00 97.25 110 SER A N 1
ATOM 906 C CA . SER A 1 110 ? 1.870 0.108 -3.683 1.00 97.25 110 SER A CA 1
ATOM 907 C C . SER A 1 110 ? 2.708 -0.573 -2.599 1.00 97.25 110 SER A C 1
ATOM 909 O O . SER A 1 110 ? 2.398 -1.697 -2.202 1.00 97.25 110 SER A O 1
ATOM 911 N N . LEU A 1 111 ? 3.716 0.116 -2.050 1.00 97.25 111 LEU A N 1
ATOM 912 C CA . LEU A 1 111 ? 4.510 -0.392 -0.928 1.00 97.25 111 LEU A CA 1
ATOM 913 C C . LEU A 1 111 ? 3.647 -0.585 0.325 1.00 97.25 111 LEU A C 1
ATOM 915 O O . LEU A 1 111 ? 3.784 -1.591 1.020 1.00 97.25 111 LEU A O 1
ATOM 919 N N . PHE A 1 112 ? 2.730 0.344 0.608 1.00 97.50 112 PHE A N 1
ATOM 920 C CA . PHE A 1 112 ? 1.785 0.195 1.715 1.00 97.50 112 PHE A CA 1
ATOM 921 C C . PHE A 1 112 ? 0.780 -0.930 1.473 1.00 97.50 112 PHE A C 1
ATOM 923 O O . PHE A 1 112 ? 0.499 -1.690 2.400 1.00 97.50 112 PHE A O 1
ATOM 930 N N . TYR A 1 113 ? 0.293 -1.096 0.245 1.00 97.19 113 TYR A N 1
ATOM 931 C CA . TYR A 1 113 ? -0.546 -2.234 -0.118 1.00 97.19 113 TYR A CA 1
ATOM 932 C C . TYR A 1 113 ? 0.163 -3.571 0.094 1.00 97.19 113 TYR A C 1
ATOM 934 O O . TYR A 1 113 ? -0.426 -4.503 0.643 1.00 97.19 113 TYR A O 1
ATOM 942 N N . ASP A 1 114 ? 1.447 -3.647 -0.248 1.00 96.50 114 ASP A N 1
ATOM 943 C CA . ASP A 1 114 ? 2.266 -4.825 0.018 1.00 96.50 114 ASP A CA 1
ATOM 944 C C . ASP A 1 114 ? 2.468 -5.094 1.515 1.00 96.50 114 ASP A C 1
ATOM 946 O O . ASP A 1 114 ? 2.472 -6.255 1.925 1.00 96.50 114 ASP A O 1
ATOM 950 N N . CYS A 1 115 ? 2.584 -4.053 2.343 1.00 95.44 115 CYS A N 1
ATOM 951 C CA . CYS A 1 115 ? 2.635 -4.197 3.800 1.00 95.44 115 CYS A CA 1
ATOM 952 C C . CYS A 1 115 ? 1.285 -4.640 4.395 1.00 95.44 115 CYS A C 1
ATOM 954 O O . CYS A 1 115 ? 1.257 -5.477 5.293 1.00 95.44 115 CYS A O 1
ATOM 956 N N . ILE A 1 116 ? 0.163 -4.089 3.919 1.00 95.69 116 ILE A N 1
ATOM 957 C CA . ILE A 1 116 ? -1.171 -4.308 4.505 1.00 95.69 116 ILE A CA 1
ATOM 958 C C . ILE A 1 116 ? -1.812 -5.620 4.045 1.00 95.69 116 ILE A C 1
ATOM 960 O O . ILE A 1 116 ? -2.402 -6.329 4.861 1.00 95.69 116 ILE A O 1
ATOM 964 N N . TYR A 1 117 ? -1.696 -5.963 2.763 1.00 94.44 117 TYR A N 1
ATOM 965 C CA . TYR A 1 117 ? -2.261 -7.194 2.199 1.00 94.44 117 TYR A CA 1
ATOM 966 C C . TYR A 1 117 ? -1.237 -8.324 2.062 1.00 94.44 117 TYR A C 1
ATOM 968 O O . TYR A 1 117 ? -1.589 -9.427 1.647 1.00 94.44 117 TYR A O 1
ATOM 976 N N . GLY A 1 118 ? 0.020 -8.071 2.429 1.00 92.50 118 GLY A N 1
ATOM 977 C CA . GLY A 1 118 ? 1.051 -9.093 2.514 1.00 92.50 118 GLY A CA 1
ATOM 978 C C . GLY A 1 118 ? 0.864 -10.072 3.679 1.00 92.50 118 GLY A C 1
ATOM 979 O O . GLY A 1 118 ? 0.021 -9.911 4.568 1.00 92.50 118 GLY A O 1
ATOM 980 N N . GLU A 1 119 ? 1.709 -11.102 3.668 1.00 91.19 119 GLU A N 1
ATOM 981 C CA . GLU A 1 119 ? 1.752 -12.163 4.686 1.00 91.19 119 GLU A CA 1
ATOM 982 C C . GLU A 1 119 ? 2.570 -11.773 5.933 1.00 91.19 119 GLU A C 1
ATOM 984 O O . GLU A 1 119 ? 2.488 -12.445 6.958 1.00 91.19 119 GLU A O 1
ATOM 989 N N . ASP A 1 120 ? 3.364 -10.700 5.865 1.00 92.00 120 ASP A N 1
ATOM 990 C CA . ASP A 1 120 ?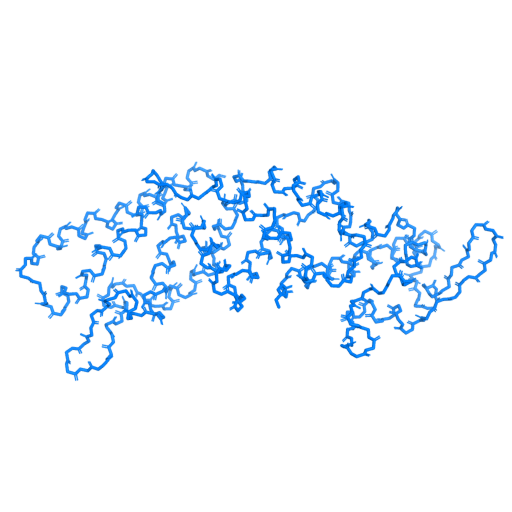 4.211 -10.253 6.974 1.00 92.00 120 ASP A CA 1
ATOM 991 C C . ASP A 1 120 ? 3.402 -9.423 7.985 1.00 92.00 120 ASP A C 1
ATOM 993 O O . ASP A 1 120 ? 3.119 -8.240 7.778 1.00 92.00 120 ASP A O 1
ATOM 997 N N . GLU A 1 121 ? 3.021 -10.053 9.099 1.00 92.25 121 GLU A N 1
ATOM 998 C CA . GLU A 1 121 ? 2.245 -9.400 10.160 1.00 92.25 121 GLU A CA 1
ATOM 999 C C . GLU A 1 121 ? 3.004 -8.254 10.851 1.00 92.25 121 GLU A C 1
ATOM 1001 O O . GLU A 1 121 ? 2.370 -7.298 11.294 1.00 92.25 121 GLU A O 1
ATOM 1006 N N . SER A 1 122 ? 4.341 -8.295 10.906 1.00 92.44 122 SER A N 1
ATOM 1007 C CA . SER A 1 122 ? 5.145 -7.220 11.507 1.00 92.44 122 SER A CA 1
ATOM 1008 C C . SER A 1 122 ? 5.088 -5.956 10.648 1.00 92.44 122 SER A C 1
ATOM 1010 O O . SER A 1 122 ? 4.838 -4.857 11.155 1.00 92.44 122 SER A O 1
ATOM 1012 N N . LEU A 1 123 ? 5.243 -6.107 9.327 1.00 92.62 123 LEU A N 1
ATOM 1013 C CA . LEU A 1 123 ? 5.097 -4.995 8.385 1.00 92.62 123 LEU A CA 1
ATOM 1014 C C . LEU A 1 123 ? 3.669 -4.440 8.383 1.00 92.62 123 LEU A C 1
ATOM 1016 O O . LEU A 1 123 ? 3.483 -3.221 8.377 1.00 92.62 123 LEU A O 1
ATOM 1020 N N . LYS A 1 124 ? 2.664 -5.316 8.458 1.00 95.06 124 LYS A N 1
ATOM 1021 C CA . LYS A 1 124 ? 1.249 -4.938 8.555 1.00 95.06 124 LYS A CA 1
ATOM 1022 C C . LYS A 1 124 ? 0.944 -4.143 9.819 1.00 95.06 124 LYS A C 1
ATOM 1024 O O . LYS A 1 124 ? 0.259 -3.121 9.756 1.00 95.06 124 LYS A O 1
ATOM 1029 N N . GLU A 1 125 ? 1.443 -4.584 10.971 1.00 93.88 125 GLU A N 1
ATOM 1030 C CA . GLU A 1 125 ? 1.272 -3.875 12.239 1.00 93.88 125 GLU A CA 1
ATOM 1031 C C . GLU A 1 125 ? 1.965 -2.510 12.210 1.00 93.88 125 GLU A C 1
ATOM 1033 O O . GLU A 1 125 ? 1.367 -1.504 12.596 1.00 93.88 125 GLU A O 1
ATOM 1038 N N . MET A 1 126 ? 3.197 -2.456 11.700 1.00 94.44 126 MET A N 1
ATOM 1039 C CA . MET A 1 126 ? 3.960 -1.220 11.548 1.00 94.44 126 MET A CA 1
ATOM 1040 C C . MET A 1 126 ? 3.235 -0.218 10.641 1.00 94.44 126 MET A C 1
ATOM 1042 O O . MET A 1 126 ? 3.023 0.921 11.062 1.00 94.44 126 MET A O 1
ATOM 1046 N N . ALA A 1 127 ? 2.771 -0.648 9.464 1.00 95.94 127 ALA A N 1
ATOM 1047 C CA . ALA A 1 127 ? 2.006 0.188 8.541 1.00 95.94 127 ALA A CA 1
ATOM 1048 C C . ALA A 1 127 ? 0.713 0.710 9.185 1.00 95.94 127 ALA A C 1
ATOM 1050 O O . ALA A 1 127 ? 0.476 1.919 9.206 1.00 95.94 127 ALA A O 1
ATOM 1051 N N . ASN A 1 128 ? -0.085 -0.172 9.798 1.00 96.00 128 ASN A N 1
ATOM 1052 C CA . ASN A 1 128 ? -1.312 0.221 10.493 1.00 96.00 128 ASN A CA 1
ATOM 1053 C C . ASN A 1 128 ? -1.047 1.219 11.622 1.00 96.00 128 ASN A C 1
ATOM 1055 O O . ASN A 1 128 ? -1.774 2.201 11.757 1.00 96.00 128 ASN A O 1
ATOM 1059 N N . ARG A 1 129 ? 0.011 1.008 12.411 1.00 95.06 129 ARG A N 1
ATOM 1060 C CA . ARG A 1 129 ? 0.395 1.903 13.509 1.00 95.06 129 ARG A CA 1
ATOM 1061 C C . ARG A 1 129 ? 0.713 3.316 13.036 1.00 95.06 129 ARG A C 1
ATOM 1063 O O . ARG A 1 129 ? 0.518 4.244 13.808 1.00 95.06 129 ARG A O 1
ATOM 1070 N N . ILE A 1 130 ? 1.205 3.492 11.815 1.00 96.00 130 ILE A N 1
ATOM 1071 C CA . ILE A 1 130 ? 1.486 4.821 11.262 1.00 96.00 130 ILE A CA 1
ATOM 1072 C C . ILE A 1 130 ? 0.211 5.420 10.655 1.00 96.00 130 ILE A C 1
ATOM 1074 O O . ILE A 1 130 ? -0.135 6.564 10.941 1.00 96.00 130 ILE A O 1
ATOM 1078 N N . LEU A 1 131 ? -0.529 4.631 9.871 1.00 97.19 131 LEU A N 1
ATOM 1079 C CA . LEU A 1 131 ? -1.720 5.091 9.152 1.00 97.19 131 LEU A CA 1
ATOM 1080 C C . LEU A 1 131 ? -2.886 5.481 10.072 1.00 97.19 131 LEU A C 1
ATOM 1082 O O . LEU A 1 131 ? -3.706 6.313 9.686 1.00 97.19 131 LEU A O 1
ATOM 1086 N N . ILE A 1 132 ? -2.953 4.947 11.299 1.00 96.44 132 ILE A N 1
ATOM 1087 C CA . ILE A 1 132 ? -3.989 5.331 12.275 1.00 96.44 132 ILE A CA 1
ATOM 1088 C C . ILE A 1 132 ? -3.918 6.800 12.704 1.00 96.44 132 ILE A C 1
ATOM 1090 O O . ILE A 1 132 ? -4.786 7.222 13.452 1.00 96.44 132 ILE A O 1
ATOM 1094 N N . ASP A 1 133 ? -2.915 7.589 12.306 1.00 95.25 133 ASP A N 1
ATOM 1095 C CA . ASP A 1 133 ? -2.960 9.038 12.544 1.00 95.25 133 ASP A CA 1
ATOM 1096 C C . ASP A 1 133 ? -4.123 9.702 11.781 1.00 95.25 133 ASP A C 1
ATOM 1098 O O . ASP A 1 133 ? -4.647 10.731 12.214 1.00 95.25 133 ASP A O 1
ATOM 1102 N N . TYR A 1 134 ? -4.565 9.091 10.675 1.00 96.38 134 TYR A N 1
ATOM 1103 C CA . TYR A 1 134 ? -5.740 9.516 9.926 1.00 96.38 134 TYR A CA 1
ATOM 1104 C C . TYR A 1 134 ? -7.031 9.000 10.587 1.00 96.38 134 TYR A C 1
ATOM 1106 O O . TYR A 1 134 ? -7.251 7.795 10.711 1.00 96.38 134 TYR A O 1
ATOM 1114 N N . VAL A 1 135 ? -7.899 9.916 11.020 1.00 96.62 135 VAL A N 1
ATOM 1115 C CA . VAL A 1 135 ? -9.069 9.655 11.873 1.00 96.62 135 VAL A CA 1
ATOM 1116 C C . VAL A 1 135 ? -10.078 8.696 11.229 1.00 96.62 135 VAL A C 1
ATOM 1118 O O . VAL A 1 135 ? -10.428 7.712 11.888 1.00 96.62 135 VAL A O 1
ATOM 1121 N N . PRO A 1 136 ? -10.540 8.900 9.978 1.00 95.81 136 PRO A N 1
ATOM 1122 C CA . PRO A 1 136 ? -11.463 7.957 9.343 1.00 95.81 136 PRO A CA 1
ATOM 1123 C C . PRO A 1 136 ? -10.890 6.544 9.239 1.00 95.81 136 PRO A C 1
ATOM 1125 O O . PRO A 1 136 ? -11.596 5.574 9.515 1.00 95.81 136 PRO A O 1
ATOM 1128 N N . TYR A 1 137 ? -9.591 6.418 8.955 1.00 97.25 137 TYR A N 1
ATOM 1129 C CA . TYR A 1 137 ? -8.930 5.117 8.949 1.00 97.25 137 TYR A CA 1
ATOM 1130 C C . TYR A 1 137 ? -8.819 4.513 10.346 1.00 97.25 137 TYR A C 1
ATOM 1132 O O . TYR A 1 137 ? -9.134 3.342 10.513 1.00 97.25 137 TYR A O 1
ATOM 1140 N N . ALA A 1 138 ? -8.468 5.289 11.373 1.00 96.88 138 ALA A N 1
ATOM 1141 C CA . ALA A 1 138 ? -8.430 4.804 12.752 1.00 96.88 138 ALA A CA 1
ATOM 1142 C C . ALA A 1 138 ? -9.788 4.248 13.213 1.00 96.88 138 ALA A C 1
ATOM 1144 O O . ALA A 1 138 ? -9.847 3.172 13.818 1.00 96.88 138 ALA A O 1
ATOM 1145 N N . LYS A 1 139 ? -10.882 4.952 12.891 1.00 95.44 139 LYS A N 1
ATOM 1146 C CA . LYS A 1 139 ? -12.259 4.525 13.179 1.00 95.44 139 LYS A CA 1
ATOM 1147 C C . LYS A 1 139 ? -12.595 3.230 12.440 1.00 95.44 139 LYS A C 1
ATOM 1149 O O . LYS A 1 139 ? -12.979 2.246 13.073 1.00 95.44 139 LYS A O 1
ATOM 1154 N N . THR A 1 140 ? -12.424 3.210 11.118 1.00 95.50 140 THR A N 1
ATOM 1155 C CA . THR A 1 140 ? -12.807 2.060 10.290 1.00 95.50 140 THR A CA 1
ATOM 1156 C C . THR A 1 140 ? -11.920 0.844 10.534 1.00 95.50 140 THR A C 1
ATOM 1158 O O . THR A 1 140 ? -12.456 -0.252 10.629 1.00 95.50 140 THR A O 1
ATOM 1161 N N . LEU A 1 141 ? -10.608 1.008 10.728 1.00 96.31 141 LEU A N 1
ATOM 1162 C CA . LEU A 1 141 ? -9.705 -0.087 11.098 1.00 96.31 141 LEU A CA 1
ATOM 1163 C C . LEU A 1 141 ? -10.115 -0.716 12.433 1.00 96.31 141 LEU A C 1
ATOM 1165 O O . LEU A 1 141 ? -10.146 -1.937 12.535 1.00 96.31 141 LEU A O 1
ATOM 1169 N N . SER A 1 142 ? -10.467 0.097 13.437 1.00 95.19 142 SER A N 1
ATOM 1170 C CA . SER A 1 142 ? -10.901 -0.422 14.742 1.00 95.19 142 SER A CA 1
ATOM 1171 C C . SER A 1 142 ? -12.154 -1.292 14.603 1.00 95.19 142 SER A C 1
ATOM 1173 O O . SER A 1 142 ? -12.189 -2.403 15.120 1.00 95.19 142 SER A O 1
ATOM 1175 N N . LEU A 1 143 ? -13.154 -0.826 13.847 1.00 94.44 143 LEU A N 1
ATOM 1176 C CA . LEU A 1 143 ? -14.375 -1.593 13.571 1.00 94.44 143 LEU A CA 1
ATOM 1177 C C . LEU A 1 143 ? -14.090 -2.852 12.746 1.00 94.44 143 LEU A C 1
ATOM 1179 O O . LEU A 1 143 ? -14.600 -3.926 13.050 1.00 94.44 143 LEU A O 1
ATOM 1183 N N . TYR A 1 144 ? -13.250 -2.731 11.722 1.00 95.06 144 TYR A N 1
ATOM 1184 C CA . TYR A 1 144 ? -12.860 -3.837 10.855 1.00 95.06 144 TYR A CA 1
ATOM 1185 C C . TYR A 1 144 ? -12.156 -4.947 11.648 1.00 95.06 144 TYR A C 1
ATOM 1187 O O . TYR A 1 144 ? -12.496 -6.124 11.525 1.00 95.06 144 TYR A O 1
ATOM 1195 N N . GLU A 1 145 ? -11.211 -4.588 12.522 1.00 94.12 145 GLU A N 1
ATOM 1196 C CA . GLU A 1 145 ? -10.541 -5.562 13.380 1.00 94.12 145 GLU A CA 1
ATOM 1197 C C . GLU A 1 145 ? -11.465 -6.131 14.465 1.00 94.12 145 GLU A C 1
ATOM 1199 O O . GLU A 1 145 ? -11.328 -7.306 14.789 1.00 94.12 145 GLU A O 1
ATOM 1204 N N . MET A 1 146 ? -12.418 -5.359 14.996 1.00 92.62 146 MET A N 1
ATOM 1205 C CA . MET A 1 146 ? -13.452 -5.887 15.895 1.00 92.62 146 MET A CA 1
ATOM 1206 C C . MET A 1 146 ? -14.297 -6.961 15.196 1.00 92.62 146 MET A C 1
ATOM 1208 O O . MET A 1 146 ? -14.490 -8.039 15.749 1.00 92.62 146 MET A O 1
ATOM 1212 N N . ALA A 1 147 ? -14.731 -6.719 13.956 1.00 93.38 147 ALA A N 1
ATOM 1213 C CA . ALA A 1 147 ? -15.512 -7.691 13.191 1.00 93.38 147 ALA A CA 1
ATOM 1214 C C . ALA A 1 147 ? -14.724 -8.977 12.876 1.00 93.38 147 ALA A C 1
ATOM 1216 O O . ALA A 1 147 ? -15.267 -10.075 12.973 1.00 93.38 147 ALA A O 1
ATOM 1217 N N . LEU A 1 148 ? -13.442 -8.858 12.508 1.00 93.19 148 LEU A N 1
ATOM 1218 C CA . LEU A 1 148 ? -12.626 -10.007 12.089 1.00 93.19 148 LEU A CA 1
ATOM 1219 C C . LEU A 1 148 ? -11.900 -10.725 13.230 1.00 93.19 148 LEU A C 1
ATOM 1221 O O . LEU A 1 148 ? -11.615 -11.918 13.132 1.00 93.19 148 LEU A O 1
ATOM 1225 N N . LYS A 1 149 ? -11.539 -10.000 14.289 1.00 93.19 149 LYS A N 1
ATOM 1226 C CA . LYS A 1 149 ? -10.751 -10.488 15.430 1.00 93.19 149 LYS A CA 1
ATOM 1227 C C . LYS A 1 149 ? -11.432 -10.103 16.756 1.00 93.19 149 LYS A C 1
ATOM 1229 O O . LYS A 1 149 ? -10.775 -9.528 17.624 1.00 93.19 149 LYS A O 1
ATOM 1234 N N . PRO A 1 150 ? -12.718 -10.443 16.961 1.00 92.50 150 PRO A N 1
ATOM 1235 C CA . PRO A 1 150 ? -13.494 -9.986 18.118 1.00 92.50 150 PRO A CA 1
ATOM 1236 C C . PRO A 1 150 ? -12.893 -10.412 19.466 1.00 92.50 150 PRO A C 1
ATOM 1238 O O . PRO A 1 150 ? -12.983 -9.681 20.450 1.00 92.50 150 PRO A O 1
ATOM 1241 N N . SER A 1 151 ? -12.209 -11.560 19.508 1.00 91.56 151 SER A N 1
ATOM 1242 C CA . SER A 1 151 ? -11.506 -12.049 20.700 1.00 91.56 151 SER A CA 1
ATOM 1243 C C . SER A 1 151 ? -10.328 -11.168 21.123 1.00 91.56 151 SER A C 1
ATOM 1245 O O . SER A 1 151 ? -10.110 -10.997 22.314 1.00 91.56 151 SER A O 1
ATOM 1247 N N . LYS A 1 152 ? -9.589 -10.577 20.170 1.00 90.31 152 LYS A N 1
ATOM 1248 C CA . LYS A 1 152 ? -8.475 -9.647 20.446 1.00 90.31 152 LYS A CA 1
ATOM 1249 C C . LYS A 1 152 ? -8.965 -8.363 21.124 1.00 90.31 152 LYS A C 1
ATOM 1251 O O . LYS A 1 152 ? -8.189 -7.690 21.791 1.00 90.31 152 LYS A O 1
ATOM 1256 N N . TYR A 1 153 ? -10.235 -8.032 20.915 1.00 88.69 153 TYR A N 1
ATOM 1257 C CA . TYR A 1 153 ? -10.878 -6.812 21.382 1.00 88.69 153 TYR A CA 1
ATOM 1258 C C . TYR A 1 153 ? -11.836 -7.059 22.549 1.00 88.69 153 TYR A C 1
ATOM 1260 O O . TYR A 1 153 ? -12.667 -6.204 22.814 1.00 88.69 153 TYR A O 1
ATOM 1268 N N . ASP A 1 154 ? -11.773 -8.213 23.222 1.00 87.94 154 ASP A N 1
ATOM 1269 C CA . ASP A 1 154 ? -12.653 -8.539 24.355 1.00 87.94 154 ASP A CA 1
ATOM 1270 C C . ASP A 1 154 ? -14.144 -8.271 24.068 1.00 87.94 154 ASP A C 1
ATOM 1272 O O . ASP A 1 154 ? -14.908 -7.829 24.936 1.00 87.94 154 ASP A O 1
ATOM 1276 N N . MET A 1 155 ? -14.573 -8.508 22.821 1.00 91.44 155 MET A N 1
ATOM 1277 C CA . MET A 1 155 ? -15.965 -8.303 22.445 1.00 91.44 155 MET A CA 1
ATOM 1278 C C . MET A 1 155 ? -16.869 -9.249 23.232 1.00 91.44 155 MET A C 1
ATOM 1280 O O . MET A 1 155 ? -16.525 -10.396 23.525 1.00 91.44 155 MET A O 1
ATOM 1284 N N . VAL A 1 156 ? -18.061 -8.765 23.565 1.00 91.56 156 VAL A N 1
ATOM 1285 C CA . VAL A 1 156 ? -19.023 -9.540 24.347 1.00 91.56 156 VAL A CA 1
ATOM 1286 C C . VAL A 1 156 ? -19.603 -10.663 23.484 1.00 91.56 156 VAL A C 1
ATOM 1288 O O . VAL A 1 156 ? -19.933 -10.452 22.315 1.00 91.56 156 VAL A O 1
ATOM 1291 N N . LYS A 1 157 ? -19.729 -11.860 24.064 1.00 92.62 157 LYS A N 1
ATOM 1292 C CA . LYS A 1 157 ? -20.454 -12.987 23.466 1.00 92.62 157 LYS A CA 1
ATOM 1293 C C . LYS A 1 157 ? -21.949 -12.895 23.756 1.00 92.62 157 LYS A C 1
ATOM 1295 O O . LYS A 1 157 ? -22.348 -12.422 24.819 1.00 92.62 157 LYS A O 1
ATOM 1300 N N . MET A 1 158 ? -22.773 -13.382 22.835 1.00 89.56 158 MET A N 1
ATOM 1301 C CA . MET A 1 158 ? -24.196 -13.564 23.098 1.00 89.56 158 MET A CA 1
ATOM 1302 C C . MET A 1 158 ? -24.394 -14.655 24.151 1.00 89.56 158 MET A C 1
ATOM 1304 O O . MET A 1 158 ? -23.749 -15.706 24.101 1.00 89.56 158 MET A O 1
ATOM 1308 N N . GLU A 1 159 ? -25.302 -14.406 25.091 1.00 87.00 159 GLU A N 1
ATOM 1309 C CA . GLU A 1 159 ? -25.588 -15.317 26.195 1.00 87.00 159 GLU A CA 1
ATOM 1310 C C . GLU A 1 159 ? -25.971 -16.716 25.693 1.00 87.00 159 GLU A C 1
ATOM 1312 O O . GLU A 1 159 ? -26.773 -16.869 24.773 1.00 87.00 159 GLU A O 1
ATOM 1317 N N . GLY A 1 160 ? -25.367 -17.746 26.291 1.00 87.56 160 GLY A N 1
ATOM 1318 C CA . GLY A 1 160 ? -25.619 -19.141 25.927 1.00 87.56 160 GLY A CA 1
ATOM 1319 C C . GLY A 1 160 ? -25.011 -19.585 24.591 1.00 87.56 160 GLY A C 1
ATOM 1320 O O . GLY A 1 160 ? -25.332 -20.678 24.130 1.00 87.56 160 GLY A O 1
ATOM 1321 N N . THR A 1 161 ? -24.139 -18.782 23.968 1.00 90.50 161 THR A N 1
ATOM 1322 C CA . THR A 1 161 ? -23.491 -19.131 22.693 1.00 90.50 161 THR A CA 1
ATOM 1323 C C . THR A 1 161 ? -21.995 -18.807 22.682 1.00 90.50 161 THR A C 1
ATOM 1325 O O . THR A 1 161 ? -21.495 -18.052 23.516 1.00 90.50 161 THR A O 1
ATOM 1328 N N . ASP A 1 162 ? -21.284 -19.326 21.680 1.00 91.25 162 ASP A N 1
ATOM 1329 C CA . ASP A 1 162 ? -19.895 -18.951 21.394 1.00 91.25 162 ASP A CA 1
ATOM 1330 C C . ASP A 1 162 ? -19.746 -17.777 20.417 1.00 91.25 162 ASP A C 1
ATOM 1332 O O . ASP A 1 162 ? -18.624 -17.377 20.099 1.00 91.25 162 ASP A O 1
ATOM 1336 N N . TYR A 1 163 ? -20.860 -17.202 19.962 1.00 91.19 163 TYR A N 1
ATOM 1337 C CA . TYR A 1 163 ? -20.864 -16.119 18.988 1.00 91.19 163 TYR A CA 1
ATOM 1338 C C . TYR A 1 163 ? -20.702 -14.756 19.662 1.00 91.19 163 TYR A C 1
ATOM 1340 O O . TYR A 1 163 ? -21.316 -14.472 20.690 1.00 91.19 163 TYR A O 1
ATOM 1348 N N . TYR A 1 164 ? -19.887 -13.893 19.058 1.00 93.06 164 TYR A N 1
ATOM 1349 C CA . TYR A 1 164 ? -19.737 -12.495 19.463 1.00 93.06 164 TYR A CA 1
ATOM 1350 C C . TYR A 1 164 ? -20.926 -11.658 18.996 1.00 93.06 164 TYR A C 1
ATOM 1352 O O . TYR A 1 164 ? -21.546 -11.972 17.981 1.00 93.06 164 TYR A O 1
ATOM 1360 N N . ILE A 1 165 ? -21.236 -10.585 19.725 1.00 91.38 165 ILE A N 1
ATOM 1361 C CA . ILE A 1 165 ? -22.259 -9.623 19.311 1.00 91.38 165 ILE A CA 1
ATOM 1362 C C . ILE A 1 165 ? -21.804 -8.926 18.011 1.00 91.38 165 ILE A C 1
ATOM 1364 O O . ILE A 1 165 ? -20.746 -8.295 18.014 1.00 91.38 165 ILE A O 1
ATOM 1368 N N . PRO A 1 166 ? -22.598 -8.986 16.925 1.00 91.75 166 PRO A N 1
ATOM 1369 C CA . PRO A 1 166 ? -22.322 -8.287 15.674 1.00 91.75 166 PRO A CA 1
ATOM 1370 C C . PRO A 1 166 ? -22.300 -6.767 15.856 1.00 91.75 166 PRO A C 1
ATOM 1372 O O . PRO A 1 166 ? -23.054 -6.227 16.672 1.00 91.75 166 PRO A O 1
ATOM 1375 N N . LEU A 1 167 ? -21.517 -6.063 15.036 1.00 92.19 167 LEU A N 1
ATOM 1376 C CA . LEU A 1 167 ? -21.455 -4.598 14.986 1.00 92.19 167 LEU A CA 1
ATOM 1377 C C . LEU A 1 167 ? -22.811 -3.955 14.673 1.00 92.19 167 LEU A C 1
ATOM 1379 O O . LEU A 1 167 ? -23.044 -2.813 15.072 1.00 92.19 167 LEU A O 1
ATOM 1383 N N . LEU A 1 168 ? -23.747 -4.688 14.064 1.00 91.31 168 LEU A N 1
ATOM 1384 C CA . LEU A 1 168 ? -25.122 -4.217 13.894 1.00 91.31 168 LEU A CA 1
ATOM 1385 C C . LEU A 1 168 ? -25.766 -3.777 15.224 1.00 91.31 168 LEU A C 1
ATOM 1387 O O . LEU A 1 168 ? -26.439 -2.748 15.272 1.00 91.31 168 LEU A O 1
ATOM 1391 N N . PHE A 1 169 ? -25.509 -4.490 16.327 1.00 88.81 169 PHE A N 1
ATOM 1392 C CA . PHE A 1 169 ? -25.990 -4.107 17.666 1.00 88.81 169 PHE A CA 1
ATOM 1393 C C . PHE A 1 169 ? -25.257 -2.890 18.242 1.00 88.81 169 PHE A C 1
ATOM 1395 O O . PHE A 1 169 ? -25.727 -2.270 19.193 1.00 88.81 169 PHE A O 1
ATOM 1402 N N . TYR A 1 170 ? -24.125 -2.529 17.642 1.00 87.75 170 TYR A N 1
ATOM 1403 C CA . TYR A 1 170 ? -23.381 -1.305 17.904 1.00 87.75 170 TYR A CA 1
ATOM 1404 C C . TYR A 1 170 ? -23.847 -0.144 17.006 1.00 87.75 170 TYR A C 1
ATOM 1406 O O . TYR A 1 170 ? -23.248 0.930 17.027 1.00 87.75 170 TYR A O 1
ATOM 1414 N N . GLY A 1 171 ? -24.911 -0.343 16.218 1.00 87.81 171 GLY A N 1
ATOM 1415 C CA . GLY A 1 171 ? -25.479 0.662 15.320 1.00 87.81 171 GLY A CA 1
ATOM 1416 C C . GLY A 1 171 ? -24.708 0.842 14.011 1.00 87.81 171 GLY A C 1
ATOM 1417 O O . GLY A 1 171 ? -24.934 1.832 13.314 1.00 87.81 171 GLY A O 1
ATOM 1418 N N . ILE A 1 172 ? -23.800 -0.079 13.668 1.00 89.75 172 ILE A N 1
ATOM 1419 C CA . ILE A 1 172 ? -22.979 0.002 12.456 1.00 89.75 172 ILE A CA 1
ATOM 1420 C C . ILE A 1 172 ? -23.123 -1.291 11.648 1.00 89.75 172 ILE A C 1
ATOM 1422 O O . ILE A 1 172 ? -22.689 -2.338 12.118 1.00 89.75 172 ILE A O 1
ATOM 1426 N N . PRO A 1 173 ? -23.665 -1.234 10.419 1.00 93.25 173 PRO A N 1
ATOM 1427 C CA . PRO A 1 173 ? -23.674 -2.385 9.523 1.00 93.25 173 PRO A CA 1
ATOM 1428 C C . PRO A 1 173 ? -22.249 -2.793 9.141 1.00 93.25 173 PRO A C 1
ATOM 1430 O O . PRO A 1 173 ? -21.477 -1.958 8.661 1.00 93.25 173 PRO A O 1
ATOM 1433 N N . GLU A 1 174 ? -21.912 -4.071 9.298 1.00 93.44 174 GLU A N 1
ATOM 1434 C CA . GLU A 1 174 ? -20.605 -4.612 8.922 1.00 93.44 174 GLU A CA 1
ATOM 1435 C C . GLU A 1 174 ? -20.289 -4.377 7.443 1.00 93.44 174 GLU A C 1
ATOM 1437 O O . GLU A 1 174 ? -19.180 -3.954 7.124 1.00 93.44 174 GLU A O 1
ATOM 1442 N N . ASP A 1 175 ? -21.266 -4.562 6.550 1.00 94.94 175 ASP A N 1
ATOM 1443 C CA . ASP A 1 175 ? -21.096 -4.351 5.105 1.00 94.94 175 ASP A CA 1
ATOM 1444 C C . ASP A 1 175 ? -20.550 -2.955 4.789 1.00 94.94 175 ASP A C 1
ATOM 1446 O O . ASP A 1 175 ? -19.687 -2.801 3.926 1.00 94.94 175 ASP A O 1
ATOM 1450 N N . LYS A 1 176 ? -20.997 -1.942 5.543 1.00 94.62 176 LYS A N 1
ATOM 1451 C CA . LYS A 1 176 ? -20.503 -0.570 5.412 1.00 94.62 176 LYS A CA 1
ATOM 1452 C C . LYS A 1 176 ? -19.049 -0.447 5.872 1.00 94.62 176 LYS A C 1
ATOM 1454 O O . LYS A 1 176 ? -18.257 0.242 5.241 1.00 94.62 176 LYS A O 1
ATOM 1459 N N . VAL A 1 177 ? -18.677 -1.116 6.963 1.00 95.25 177 VAL A N 1
ATOM 1460 C CA . VAL A 1 177 ? -17.287 -1.131 7.450 1.00 95.25 177 VAL A CA 1
ATOM 1461 C C . VAL A 1 177 ? -16.368 -1.760 6.404 1.00 95.25 177 VAL A C 1
ATOM 1463 O O . VAL A 1 177 ? -15.321 -1.194 6.093 1.00 95.25 177 VAL A O 1
ATOM 1466 N N . PHE A 1 178 ? -16.776 -2.895 5.832 1.00 95.69 178 PHE A N 1
ATOM 1467 C CA . PHE A 1 178 ? -16.019 -3.588 4.793 1.00 95.69 178 PHE A CA 1
ATOM 1468 C C . PHE A 1 178 ? -15.927 -2.774 3.496 1.00 95.69 178 PHE A C 1
ATOM 1470 O O . PHE A 1 178 ? -14.861 -2.750 2.884 1.00 95.69 178 PHE A O 1
ATOM 1477 N N . SER A 1 179 ? -16.993 -2.067 3.098 1.00 95.88 179 SER A N 1
ATOM 1478 C CA . SER A 1 179 ? -16.971 -1.203 1.910 1.00 95.88 179 SER A CA 1
ATOM 1479 C C . SER A 1 179 ? -16.132 0.061 2.099 1.00 95.88 179 SER A C 1
ATOM 1481 O O . SER A 1 179 ? -15.461 0.495 1.166 1.00 95.88 179 SER A O 1
ATOM 1483 N N . ASP A 1 180 ? -16.159 0.654 3.295 1.00 96.00 180 ASP A N 1
ATOM 1484 C CA . ASP A 1 180 ? -15.453 1.906 3.587 1.00 96.00 180 ASP A CA 1
ATOM 1485 C C . ASP A 1 180 ? -13.952 1.674 3.848 1.00 96.00 180 ASP A C 1
ATOM 1487 O O . ASP A 1 180 ? -13.147 2.590 3.664 1.00 96.00 180 ASP A O 1
ATOM 1491 N N . TYR A 1 181 ? -13.552 0.462 4.258 1.00 96.31 181 TYR A N 1
ATOM 1492 C CA . TYR A 1 181 ? -12.169 0.155 4.642 1.00 96.31 181 TYR A CA 1
ATOM 1493 C C . TYR A 1 181 ? -11.130 0.452 3.544 1.00 96.31 181 TYR A C 1
ATOM 1495 O O . TYR A 1 181 ? -10.194 1.199 3.841 1.00 96.31 181 TYR A O 1
ATOM 1503 N N . PRO A 1 182 ? -11.270 -0.031 2.288 1.00 96.25 182 PRO A N 1
ATOM 1504 C CA . PRO A 1 182 ? -10.298 0.265 1.231 1.00 96.25 182 PRO A CA 1
ATOM 1505 C C . PRO A 1 182 ? -10.184 1.766 0.945 1.00 96.25 182 PRO A C 1
ATOM 1507 O O . PRO A 1 182 ? -9.086 2.303 0.853 1.00 96.25 182 PRO A O 1
ATOM 1510 N N . LYS A 1 183 ? -11.322 2.470 0.909 1.00 96.31 183 LYS A N 1
ATOM 1511 C CA . LYS A 1 183 ? -11.355 3.918 0.683 1.00 96.31 183 LYS A CA 1
ATOM 1512 C C . LYS A 1 183 ? -10.602 4.675 1.779 1.00 96.31 183 LYS A C 1
ATOM 1514 O O . LYS A 1 183 ? -9.791 5.548 1.486 1.00 96.31 183 LYS A O 1
ATOM 1519 N N . HIS A 1 184 ? -10.862 4.368 3.048 1.00 96.75 184 HIS A N 1
ATOM 1520 C CA . HIS A 1 184 ? -10.169 5.047 4.143 1.00 96.75 184 HIS A CA 1
ATOM 1521 C C . HIS A 1 184 ? -8.689 4.658 4.235 1.00 96.75 184 HIS A C 1
ATOM 1523 O O . HIS A 1 184 ? -7.893 5.472 4.700 1.00 96.75 184 HIS A O 1
ATOM 1529 N N . LEU A 1 185 ? -8.310 3.457 3.782 1.00 97.69 185 LEU A N 1
ATOM 1530 C CA . LEU A 1 185 ? -6.910 3.061 3.633 1.00 97.69 185 LEU A CA 1
ATOM 1531 C C . LEU A 1 185 ? -6.198 3.943 2.597 1.00 97.69 185 LEU A C 1
ATOM 1533 O O . LEU A 1 185 ? -5.173 4.537 2.927 1.00 97.69 185 LEU A O 1
ATOM 1537 N N . ASP A 1 186 ? -6.769 4.100 1.400 1.00 97.31 186 ASP A N 1
ATOM 1538 C CA . ASP A 1 186 ? -6.239 4.996 0.359 1.00 97.31 186 ASP A CA 1
ATOM 1539 C C . ASP A 1 186 ? -6.080 6.431 0.868 1.00 97.31 186 ASP A C 1
ATOM 1541 O O . ASP A 1 186 ? -5.045 7.080 0.689 1.00 97.31 186 ASP A O 1
ATOM 1545 N N . GLU A 1 187 ? -7.105 6.933 1.556 1.00 96.06 187 GLU A N 1
ATOM 1546 C CA . GLU A 1 187 ? -7.091 8.277 2.119 1.00 96.06 187 GLU A CA 1
ATOM 1547 C C . GLU A 1 187 ? -6.028 8.447 3.214 1.00 96.06 187 GLU A C 1
ATOM 1549 O O . GLU A 1 187 ? -5.397 9.506 3.278 1.00 96.06 187 GLU A O 1
ATOM 1554 N N . ALA A 1 188 ? -5.782 7.419 4.036 1.00 97.44 188 ALA A N 1
ATOM 1555 C CA . ALA A 1 188 ? -4.719 7.426 5.040 1.00 97.44 188 ALA A CA 1
ATOM 1556 C C . ALA A 1 188 ? -3.326 7.412 4.407 1.00 97.44 188 ALA A C 1
ATOM 1558 O O . ALA A 1 188 ? -2.447 8.157 4.844 1.00 97.44 188 ALA A O 1
ATOM 1559 N N . ILE A 1 189 ? -3.127 6.594 3.370 1.00 98.00 189 ILE A N 1
ATOM 1560 C CA . ILE A 1 189 ? -1.869 6.522 2.618 1.00 98.00 189 ILE A CA 1
ATOM 1561 C C . ILE A 1 189 ? -1.572 7.882 1.983 1.00 98.00 189 ILE A C 1
ATOM 1563 O O . ILE A 1 189 ? -0.472 8.407 2.144 1.00 98.00 189 ILE A O 1
ATOM 1567 N N . ASN A 1 190 ? -2.559 8.501 1.331 1.00 96.25 190 ASN A N 1
ATOM 1568 C CA . ASN A 1 190 ? -2.428 9.843 0.761 1.00 96.25 190 ASN A CA 1
ATOM 1569 C C . ASN A 1 190 ? -2.135 10.904 1.831 1.00 96.25 190 ASN A C 1
ATOM 1571 O O . ASN A 1 190 ? -1.253 11.745 1.660 1.00 96.25 190 ASN A O 1
ATOM 1575 N N . PHE A 1 191 ? -2.841 10.854 2.962 1.00 95.31 191 PHE A N 1
ATOM 1576 C CA . PHE A 1 191 ? -2.603 11.763 4.079 1.00 95.31 191 PHE A CA 1
ATOM 1577 C C . PHE A 1 191 ? -1.174 11.653 4.621 1.00 95.31 191 PHE A C 1
ATOM 1579 O O . PHE A 1 191 ? -0.528 12.673 4.858 1.00 95.31 191 PHE A O 1
ATOM 1586 N N . LEU A 1 192 ? -0.660 10.432 4.782 1.00 96.50 192 LEU A N 1
ATOM 1587 C CA . LEU A 1 192 ? 0.715 10.198 5.205 1.00 96.50 192 LEU A CA 1
ATOM 1588 C C . LEU A 1 192 ? 1.717 10.668 4.146 1.00 96.50 192 LEU A C 1
ATOM 1590 O O . LEU A 1 192 ? 2.667 11.365 4.493 1.00 96.50 192 LEU A O 1
ATOM 1594 N N . TYR A 1 193 ? 1.480 10.354 2.870 1.00 96.75 193 TYR A N 1
ATOM 1595 C CA . TYR A 1 193 ? 2.350 10.775 1.774 1.00 96.75 193 TYR A CA 1
ATOM 1596 C C . TYR A 1 193 ? 2.507 12.295 1.740 1.00 96.75 193 TYR A C 1
ATOM 1598 O O . TYR A 1 193 ? 3.624 12.791 1.684 1.00 96.75 193 TYR A O 1
ATOM 1606 N N . LYS A 1 194 ? 1.415 13.058 1.884 1.00 94.38 194 LYS A N 1
ATOM 1607 C CA . LYS A 1 194 ? 1.477 14.528 1.965 1.00 94.38 194 LYS A CA 1
ATOM 1608 C C . LYS A 1 194 ? 2.398 15.043 3.083 1.00 94.38 194 LYS A C 1
ATOM 1610 O O . LYS A 1 194 ? 2.938 16.136 2.955 1.00 94.38 194 LYS A O 1
ATOM 1615 N N . LYS A 1 195 ? 2.573 14.287 4.173 1.00 93.62 195 LYS A N 1
ATOM 1616 C CA . LYS A 1 195 ? 3.443 14.663 5.302 1.00 93.62 195 LYS A CA 1
ATOM 1617 C C . LYS A 1 195 ? 4.913 14.317 5.084 1.00 93.62 195 LYS A C 1
ATOM 1619 O O . LYS A 1 195 ? 5.762 14.966 5.687 1.00 93.62 195 LYS A O 1
ATOM 1624 N N . CYS A 1 196 ? 5.201 13.280 4.300 1.00 96.00 196 CYS A N 1
ATOM 1625 C CA . CYS A 1 196 ? 6.545 12.719 4.174 1.00 96.00 196 CYS A CA 1
ATOM 1626 C C . CYS A 1 196 ? 7.058 12.619 2.734 1.00 96.00 196 CYS A C 1
ATOM 1628 O O . CYS A 1 196 ? 8.094 11.995 2.514 1.00 96.00 196 CYS A O 1
ATOM 1630 N N . SER A 1 197 ? 6.357 13.202 1.755 1.00 95.38 197 SER A N 1
ATOM 1631 C CA . SER A 1 197 ? 6.672 13.052 0.331 1.00 95.38 197 SER A CA 1
ATOM 1632 C C . SER A 1 197 ? 8.085 13.515 0.009 1.00 95.38 197 SER A C 1
ATOM 1634 O O . SER A 1 197 ? 8.815 12.791 -0.650 1.00 95.38 197 SER A O 1
ATOM 1636 N N . ILE A 1 198 ? 8.513 14.667 0.528 1.00 94.44 198 ILE A N 1
ATOM 1637 C CA . ILE A 1 198 ? 9.844 15.225 0.254 1.00 94.44 198 ILE A CA 1
ATOM 1638 C C . ILE A 1 198 ? 10.940 14.250 0.705 1.00 94.44 198 ILE A C 1
ATOM 1640 O O . ILE A 1 198 ? 11.864 13.941 -0.050 1.00 94.44 198 ILE A O 1
ATOM 1644 N N . GLU A 1 199 ? 10.847 13.749 1.936 1.00 96.12 199 GLU A N 1
ATOM 1645 C CA . GLU A 1 199 ? 11.806 12.800 2.482 1.00 96.12 199 GLU A CA 1
ATOM 1646 C C . GLU A 1 199 ? 11.720 11.447 1.779 1.00 96.12 199 GLU A C 1
ATOM 1648 O O . GLU A 1 199 ? 12.755 10.882 1.438 1.00 96.12 199 GLU A O 1
ATOM 1653 N N . PHE A 1 200 ? 10.512 10.942 1.529 1.00 96.69 200 PHE A N 1
ATOM 1654 C CA . PHE A 1 200 ? 10.310 9.669 0.847 1.00 96.69 200 PHE A CA 1
ATOM 1655 C C . PHE A 1 200 ? 10.886 9.696 -0.567 1.00 96.69 200 PHE A C 1
ATOM 1657 O O . PHE A 1 200 ? 11.637 8.797 -0.938 1.00 96.69 200 PHE A O 1
ATOM 1664 N N . GLU A 1 201 ? 10.572 10.734 -1.344 1.00 95.38 201 GLU A N 1
ATOM 1665 C CA . GLU A 1 201 ? 11.074 10.902 -2.703 1.00 95.38 201 GLU A CA 1
ATOM 1666 C C . GLU A 1 201 ? 12.599 10.914 -2.719 1.00 95.38 201 GLU A C 1
ATOM 1668 O O . GLU A 1 201 ? 13.204 10.274 -3.576 1.00 95.38 201 GLU A O 1
ATOM 1673 N N . ARG A 1 202 ? 13.235 11.588 -1.752 1.00 94.75 202 ARG A N 1
ATOM 1674 C CA . ARG A 1 202 ? 14.694 11.565 -1.604 1.00 94.75 202 ARG A CA 1
ATOM 1675 C C . ARG A 1 202 ? 15.210 10.151 -1.332 1.00 94.75 202 ARG A C 1
ATOM 1677 O O . ARG A 1 202 ? 16.049 9.669 -2.087 1.00 94.75 202 ARG A O 1
ATOM 1684 N N . GLU A 1 203 ? 14.693 9.472 -0.306 1.00 95.38 203 GLU A N 1
ATOM 1685 C CA . GLU A 1 203 ? 15.146 8.117 0.045 1.00 95.38 203 GLU A CA 1
ATOM 1686 C C . GLU A 1 203 ? 14.939 7.122 -1.108 1.00 95.38 203 GLU A C 1
ATOM 1688 O O . GLU A 1 203 ? 15.775 6.242 -1.336 1.00 95.38 203 GLU A O 1
ATOM 1693 N N . PHE A 1 204 ? 13.836 7.265 -1.851 1.00 94.69 204 PHE A N 1
ATOM 1694 C CA . PHE A 1 204 ? 13.523 6.410 -2.988 1.00 94.69 204 PHE A CA 1
ATOM 1695 C C . PHE A 1 204 ? 14.406 6.712 -4.204 1.00 94.69 204 PHE A C 1
ATOM 1697 O O . PHE A 1 204 ? 14.879 5.781 -4.852 1.00 94.69 204 PHE A O 1
ATOM 1704 N N . ARG A 1 205 ? 14.703 7.986 -4.497 1.00 93.81 205 ARG A N 1
ATOM 1705 C CA . ARG A 1 205 ? 15.694 8.359 -5.527 1.00 93.81 205 ARG A CA 1
ATOM 1706 C C . ARG A 1 205 ? 17.048 7.745 -5.214 1.00 93.81 205 ARG A C 1
ATOM 1708 O O . ARG A 1 205 ? 17.646 7.122 -6.088 1.00 93.81 205 ARG A O 1
ATOM 1715 N N . ASP A 1 206 ? 17.489 7.857 -3.965 1.00 93.19 206 ASP A N 1
ATOM 1716 C CA . ASP A 1 206 ? 18.751 7.269 -3.534 1.00 93.19 206 ASP A CA 1
ATOM 1717 C C . ASP A 1 206 ? 18.724 5.744 -3.687 1.00 93.19 206 ASP A C 1
ATOM 1719 O O . ASP A 1 206 ? 19.723 5.157 -4.084 1.00 93.19 206 ASP A O 1
ATOM 1723 N N . PHE A 1 207 ? 17.595 5.085 -3.411 1.00 94.25 207 PHE A N 1
ATOM 1724 C CA . PHE A 1 207 ? 17.432 3.646 -3.641 1.00 94.25 207 PHE A CA 1
ATOM 1725 C C . PHE A 1 207 ? 17.540 3.284 -5.127 1.00 94.25 207 PHE A C 1
ATOM 1727 O O . PHE A 1 207 ? 18.236 2.333 -5.479 1.00 94.25 207 PHE A O 1
ATOM 1734 N N . VAL A 1 208 ? 16.894 4.050 -6.009 1.00 92.75 208 VAL A N 1
ATOM 1735 C CA . VAL A 1 208 ? 16.969 3.833 -7.460 1.00 92.75 208 VAL A CA 1
ATOM 1736 C C . VAL A 1 208 ? 18.406 3.990 -7.964 1.00 92.75 208 VAL A C 1
ATOM 1738 O O . VAL A 1 208 ? 18.857 3.191 -8.783 1.00 92.75 208 VAL A O 1
ATOM 1741 N N . VAL A 1 209 ? 19.148 4.971 -7.448 1.00 91.06 209 VAL A N 1
ATOM 1742 C CA . VAL A 1 209 ? 20.553 5.196 -7.815 1.00 91.06 209 VAL A CA 1
ATOM 1743 C C . VAL A 1 209 ? 21.466 4.087 -7.285 1.00 91.06 209 VAL A C 1
ATOM 1745 O O . VAL A 1 209 ? 22.358 3.652 -8.010 1.00 91.06 209 VAL A O 1
ATOM 1748 N N . THR A 1 210 ? 21.265 3.611 -6.050 1.00 90.69 210 THR A N 1
ATOM 1749 C CA . THR A 1 210 ? 22.170 2.624 -5.433 1.00 90.69 210 THR A CA 1
ATOM 1750 C C . THR A 1 210 ? 21.862 1.182 -5.808 1.00 90.69 210 THR A C 1
ATOM 1752 O O . THR A 1 210 ? 22.780 0.377 -5.938 1.00 90.69 210 THR A O 1
ATOM 1755 N N . ASP A 1 211 ? 20.584 0.841 -5.960 1.00 88.38 211 ASP A N 1
ATOM 1756 C CA . ASP A 1 211 ? 20.114 -0.540 -6.081 1.00 88.38 211 ASP A CA 1
ATOM 1757 C C . ASP A 1 211 ? 19.139 -0.743 -7.260 1.00 88.38 211 ASP A C 1
ATOM 1759 O O . ASP A 1 211 ? 18.703 -1.868 -7.509 1.00 88.38 211 ASP A O 1
ATOM 1763 N N . GLY A 1 212 ? 18.774 0.307 -8.001 1.00 83.75 212 GLY A N 1
ATOM 1764 C CA . GLY A 1 212 ? 17.754 0.272 -9.059 1.00 83.75 212 GLY A CA 1
ATOM 1765 C C . GLY A 1 212 ? 18.259 -0.051 -10.469 1.00 83.75 212 GLY A C 1
ATOM 1766 O O . GLY A 1 212 ? 17.474 -0.020 -11.412 1.00 83.75 212 GLY A O 1
ATOM 1767 N N . ASP A 1 213 ? 19.534 -0.382 -10.645 1.00 84.31 213 ASP A N 1
ATOM 1768 C CA . ASP A 1 213 ? 20.148 -0.694 -11.945 1.00 84.31 213 ASP A CA 1
ATOM 1769 C C . ASP A 1 213 ? 19.582 -1.958 -12.627 1.00 84.31 213 ASP A C 1
ATOM 1771 O O . ASP A 1 213 ? 19.636 -2.101 -13.845 1.00 84.31 213 ASP A O 1
ATOM 1775 N N . THR A 1 214 ? 19.009 -2.886 -11.854 1.00 88.69 214 THR A N 1
ATOM 1776 C CA . THR A 1 214 ? 18.430 -4.135 -12.364 1.00 88.69 214 THR A CA 1
ATOM 1777 C C . THR A 1 214 ? 17.200 -4.594 -11.581 1.00 88.69 214 THR A C 1
ATOM 1779 O O . THR A 1 214 ? 17.147 -4.490 -10.352 1.00 88.69 214 THR A O 1
ATOM 1782 N N . LEU A 1 215 ? 16.251 -5.226 -12.284 1.00 89.81 215 LEU A N 1
ATOM 1783 C CA . LEU A 1 215 ? 15.063 -5.881 -11.711 1.00 89.81 215 LEU A CA 1
ATOM 1784 C C . LEU A 1 215 ? 15.359 -7.246 -11.062 1.00 89.81 215 LEU A C 1
ATOM 1786 O O . LEU A 1 215 ? 14.464 -7.895 -10.515 1.00 89.81 215 LEU A O 1
ATOM 1790 N N . LYS A 1 216 ? 16.613 -7.709 -11.107 1.00 89.00 216 LYS A N 1
ATOM 1791 C CA . LYS A 1 216 ? 17.029 -8.952 -10.453 1.00 89.00 216 LYS A CA 1
ATOM 1792 C C . LYS A 1 216 ? 16.823 -8.854 -8.939 1.00 89.00 216 LYS A C 1
ATOM 1794 O O . LYS A 1 216 ? 17.427 -8.006 -8.284 1.00 89.00 216 LYS A O 1
ATOM 1799 N N . LYS A 1 217 ? 16.045 -9.792 -8.387 1.00 89.06 217 LYS A N 1
ATOM 1800 C CA . LYS A 1 217 ? 15.697 -9.876 -6.954 1.00 89.06 217 LYS A CA 1
ATOM 1801 C C . LYS A 1 217 ? 15.077 -8.576 -6.424 1.00 89.06 217 LYS A C 1
ATOM 1803 O O . LYS A 1 217 ? 15.394 -8.152 -5.312 1.00 89.06 217 LYS A O 1
ATOM 1808 N N . ILE A 1 218 ? 14.257 -7.919 -7.246 1.00 91.00 218 ILE A N 1
ATOM 1809 C CA . ILE A 1 218 ? 13.625 -6.644 -6.896 1.00 91.00 218 ILE A CA 1
ATOM 1810 C C . ILE A 1 218 ? 12.812 -6.745 -5.599 1.00 91.00 218 ILE A C 1
ATOM 1812 O O . ILE A 1 218 ? 12.912 -5.863 -4.761 1.00 91.00 218 ILE A O 1
ATOM 1816 N N . ASP A 1 219 ? 12.135 -7.866 -5.361 1.00 89.94 219 ASP A N 1
ATOM 1817 C CA . ASP A 1 219 ? 11.446 -8.200 -4.110 1.00 89.94 219 ASP A CA 1
ATOM 1818 C C . ASP A 1 219 ? 12.359 -8.065 -2.878 1.00 89.94 219 ASP A C 1
ATOM 1820 O O . ASP A 1 219 ? 12.005 -7.424 -1.889 1.00 89.94 219 ASP A O 1
ATOM 1824 N N . LYS A 1 220 ? 13.578 -8.611 -2.950 1.00 91.81 220 LYS A N 1
ATOM 1825 C CA . LYS A 1 220 ? 14.555 -8.542 -1.852 1.00 91.81 220 LYS A CA 1
ATOM 1826 C C . LYS A 1 220 ? 15.137 -7.144 -1.690 1.00 91.81 220 LYS A C 1
ATOM 1828 O O . LYS A 1 220 ? 15.417 -6.730 -0.567 1.00 91.81 220 LYS A O 1
ATOM 1833 N N . LYS A 1 221 ? 15.337 -6.432 -2.802 1.00 94.56 221 LYS A N 1
ATOM 1834 C CA . LYS A 1 221 ? 15.796 -5.037 -2.797 1.00 94.56 221 LYS A CA 1
ATOM 1835 C C . LYS A 1 221 ? 14.750 -4.124 -2.148 1.00 94.56 221 LYS A C 1
ATOM 1837 O O . LYS A 1 221 ? 15.117 -3.305 -1.315 1.00 94.56 221 LYS A O 1
ATOM 1842 N N . LEU A 1 222 ? 13.467 -4.323 -2.458 1.00 94.94 222 LEU A N 1
ATOM 1843 C CA . LEU A 1 222 ? 12.350 -3.604 -1.844 1.00 94.94 222 LEU A CA 1
ATOM 1844 C C . LEU A 1 222 ? 12.227 -3.921 -0.351 1.00 94.94 222 LEU A C 1
ATOM 1846 O O . LEU A 1 222 ? 12.125 -2.996 0.445 1.00 94.94 222 LEU A O 1
ATOM 1850 N N . LEU A 1 223 ? 12.342 -5.192 0.056 1.00 93.94 223 LEU A N 1
ATOM 1851 C CA . LEU A 1 223 ? 12.350 -5.550 1.481 1.00 93.94 223 LEU A CA 1
ATOM 1852 C C . LEU A 1 223 ? 13.459 -4.816 2.245 1.00 93.94 223 LEU A C 1
ATOM 1854 O O . LEU A 1 223 ? 13.230 -4.259 3.317 1.00 93.94 223 LEU A O 1
ATOM 1858 N N . LYS A 1 224 ? 14.667 -4.801 1.672 1.00 95.12 224 LYS A N 1
ATOM 1859 C CA . LYS A 1 224 ? 15.811 -4.090 2.241 1.00 95.12 224 LYS A CA 1
ATOM 1860 C C . LYS A 1 224 ? 15.553 -2.584 2.304 1.00 95.12 224 LYS A C 1
ATOM 1862 O O . LYS A 1 224 ? 15.803 -1.979 3.336 1.00 95.12 224 LYS A O 1
ATOM 1867 N N . PHE A 1 225 ? 15.015 -1.987 1.242 1.00 95.88 225 PHE A N 1
ATOM 1868 C CA . PHE A 1 225 ? 14.623 -0.578 1.237 1.00 95.88 225 PHE A CA 1
ATOM 1869 C C . PHE A 1 225 ? 13.620 -0.255 2.349 1.00 95.88 225 PHE A C 1
ATOM 1871 O O . PHE A 1 225 ? 13.787 0.747 3.047 1.00 95.88 225 PHE A O 1
ATOM 1878 N N . ILE A 1 226 ? 12.615 -1.114 2.555 1.00 95.00 226 ILE A N 1
ATOM 1879 C CA . ILE A 1 226 ? 11.637 -0.914 3.621 1.00 95.00 226 ILE A CA 1
ATOM 1880 C C . ILE A 1 226 ? 12.312 -0.917 4.987 1.00 95.00 226 ILE A C 1
ATOM 1882 O O . ILE A 1 226 ? 12.145 0.036 5.744 1.00 95.00 226 ILE A O 1
ATOM 1886 N N . ASN A 1 227 ? 13.094 -1.951 5.280 1.00 93.94 227 ASN A N 1
ATOM 1887 C CA . ASN A 1 227 ? 13.702 -2.120 6.597 1.00 93.94 227 ASN A CA 1
ATOM 1888 C C . ASN A 1 227 ? 14.773 -1.058 6.883 1.00 93.94 227 ASN A C 1
ATOM 1890 O O . ASN A 1 227 ? 14.820 -0.505 7.981 1.00 93.94 227 ASN A O 1
ATOM 1894 N N . ASP A 1 228 ? 15.612 -0.751 5.893 1.00 95.00 228 ASP A N 1
ATOM 1895 C CA . ASP A 1 228 ? 16.803 0.078 6.087 1.00 95.00 228 ASP A CA 1
ATOM 1896 C C . ASP A 1 228 ? 16.515 1.578 5.920 1.00 95.00 228 ASP A C 1
ATOM 1898 O O . ASP A 1 228 ? 17.248 2.398 6.473 1.00 95.00 228 ASP A O 1
ATOM 1902 N N . ARG A 1 229 ? 15.484 1.961 5.148 1.00 95.12 229 ARG A N 1
ATOM 1903 C CA . ARG A 1 229 ? 15.217 3.372 4.801 1.00 95.12 229 ARG A CA 1
ATOM 1904 C C . ARG A 1 229 ? 13.794 3.817 5.112 1.00 95.12 229 ARG A C 1
ATOM 1906 O O . ARG A 1 229 ? 13.609 4.783 5.853 1.00 95.12 229 ARG A O 1
ATOM 1913 N N . LEU A 1 230 ? 12.785 3.115 4.590 1.00 94.69 230 LEU A N 1
ATOM 1914 C CA . LEU A 1 230 ? 11.393 3.558 4.716 1.00 94.69 230 LEU A CA 1
ATOM 1915 C C . LEU A 1 230 ? 10.905 3.503 6.165 1.00 94.69 230 LEU A C 1
ATOM 1917 O O . LEU A 1 230 ? 10.380 4.486 6.671 1.00 94.69 230 LEU A O 1
ATOM 1921 N N . GLN A 1 231 ? 11.094 2.383 6.860 1.00 93.81 231 GLN A N 1
ATOM 1922 C CA . GLN A 1 231 ? 10.640 2.225 8.238 1.00 93.81 231 GLN A CA 1
ATOM 1923 C C . GLN A 1 231 ? 11.293 3.260 9.177 1.00 93.81 231 GLN A C 1
ATOM 1925 O O . GLN A 1 231 ? 10.549 3.938 9.890 1.00 93.81 231 GLN A O 1
ATOM 1930 N N . PRO A 1 232 ? 12.627 3.476 9.167 1.00 94.81 232 PRO A N 1
ATOM 1931 C CA . PRO A 1 232 ? 13.252 4.559 9.930 1.00 94.81 232 PRO A CA 1
ATOM 1932 C C . PRO A 1 232 ? 12.694 5.954 9.622 1.00 94.81 232 PRO A C 1
ATOM 1934 O O . PRO A 1 232 ? 12.529 6.765 10.535 1.00 94.81 232 PRO A O 1
ATOM 1937 N N . LEU A 1 233 ? 12.379 6.243 8.355 1.00 94.88 233 LEU A N 1
ATOM 1938 C CA . LEU A 1 233 ? 11.722 7.490 7.962 1.00 94.88 233 LEU A CA 1
ATOM 1939 C C . LEU A 1 233 ? 10.325 7.591 8.577 1.00 94.88 233 LEU A C 1
ATOM 1941 O O . LEU A 1 233 ? 9.997 8.603 9.194 1.00 94.88 233 LEU A O 1
ATOM 1945 N N . LEU A 1 234 ? 9.519 6.539 8.446 1.00 93.62 234 LEU A N 1
ATOM 1946 C CA . LEU A 1 234 ? 8.127 6.531 8.880 1.00 93.62 234 LEU A CA 1
ATOM 1947 C C . LEU A 1 234 ? 7.967 6.604 10.403 1.00 93.62 234 LEU A C 1
ATOM 1949 O O . LEU A 1 234 ? 6.979 7.158 10.881 1.00 93.62 234 LEU A O 1
ATOM 1953 N N . LEU A 1 235 ? 8.945 6.122 11.178 1.00 91.19 235 LEU A N 1
ATOM 1954 C CA . LEU A 1 235 ? 8.945 6.260 12.640 1.00 91.19 235 LEU A CA 1
ATOM 1955 C C . LEU A 1 235 ? 8.892 7.725 13.104 1.00 91.19 235 LEU A C 1
ATOM 1957 O O . LEU A 1 235 ? 8.377 7.998 14.185 1.00 91.19 235 LEU A O 1
ATOM 1961 N N . LYS A 1 236 ? 9.351 8.680 12.284 1.00 92.81 236 LYS A N 1
ATOM 1962 C CA . LYS A 1 236 ? 9.249 10.122 12.580 1.00 92.81 236 LYS A CA 1
ATOM 1963 C C . LYS A 1 236 ? 7.810 10.642 12.543 1.00 92.81 236 LYS A C 1
ATOM 1965 O O . LYS A 1 236 ? 7.521 11.666 13.152 1.00 92.81 236 LYS A O 1
ATOM 1970 N N . TYR A 1 237 ? 6.926 9.938 11.840 1.00 92.38 237 TYR A N 1
ATOM 1971 C CA . TYR A 1 237 ? 5.512 10.277 11.667 1.00 92.38 237 TYR A CA 1
ATOM 1972 C C . TYR A 1 237 ? 4.599 9.364 12.488 1.00 92.38 237 TYR A C 1
ATOM 1974 O O . TYR A 1 237 ? 3.389 9.330 12.265 1.00 92.38 237 TYR A O 1
ATOM 1982 N N . GLN A 1 238 ? 5.167 8.596 13.420 1.00 92.50 238 GLN A N 1
ATOM 1983 C CA . GLN A 1 238 ? 4.382 7.737 14.287 1.00 92.50 238 GLN A CA 1
ATOM 1984 C C . GLN A 1 238 ? 3.416 8.585 15.136 1.00 92.50 238 GLN A C 1
ATOM 1986 O O . GLN A 1 238 ? 3.825 9.621 15.670 1.00 92.50 238 GLN A O 1
ATOM 1991 N N . PRO A 1 239 ? 2.154 8.147 15.301 1.00 92.88 239 PRO A N 1
ATOM 1992 C CA . PRO A 1 239 ? 1.208 8.840 16.153 1.00 92.88 239 PRO A CA 1
ATOM 1993 C C . PRO A 1 239 ? 1.739 9.026 17.575 1.00 92.88 239 PRO A C 1
ATOM 1995 O O . PRO A 1 239 ? 2.331 8.115 18.159 1.00 92.88 239 PRO A O 1
ATOM 1998 N N . THR A 1 240 ? 1.467 10.195 18.144 1.00 91.88 240 THR A N 1
ATOM 1999 C CA . THR A 1 240 ? 1.792 10.540 19.536 1.00 91.88 240 THR A CA 1
ATOM 2000 C C . THR A 1 240 ? 0.506 10.776 20.329 1.00 91.88 240 THR A C 1
ATOM 2002 O O . THR A 1 240 ? -0.593 10.682 19.791 1.00 91.88 240 THR A O 1
ATOM 2005 N N . GLU A 1 241 ? 0.594 11.129 21.609 1.00 86.31 241 GLU A N 1
ATOM 2006 C CA . GLU A 1 241 ? -0.591 11.422 22.437 1.00 86.31 241 GLU A CA 1
ATOM 2007 C C . GLU A 1 241 ? -1.445 12.598 21.908 1.00 86.31 241 GLU A C 1
ATOM 2009 O O . GLU A 1 241 ? -2.642 12.720 22.203 1.00 86.31 241 GLU A O 1
ATOM 2014 N N . SER A 1 242 ? -0.850 13.478 21.096 1.00 88.12 242 SER A N 1
ATOM 2015 C CA . SER A 1 242 ? -1.562 14.570 20.430 1.00 88.12 242 SER A CA 1
ATOM 2016 C C . SER A 1 242 ? -2.247 14.152 19.124 1.00 88.12 242 SER A C 1
ATOM 2018 O O . SER A 1 242 ? -3.088 14.900 18.623 1.00 88.12 242 SER A O 1
ATOM 2020 N N . SER A 1 243 ? -1.953 12.959 18.600 1.00 93.12 243 SER A N 1
ATOM 2021 C CA . SER A 1 243 ? -2.519 12.455 17.351 1.00 93.12 243 SER A CA 1
ATOM 2022 C C . SER A 1 243 ? -4.012 12.192 17.464 1.00 93.12 243 SER A C 1
ATOM 2024 O O . SER A 1 243 ? -4.472 11.401 18.291 1.00 93.12 243 SER A O 1
ATOM 2026 N N . LEU A 1 244 ? -4.779 12.821 16.574 1.00 94.25 244 LEU A N 1
ATOM 2027 C CA . LEU A 1 244 ? -6.236 12.719 16.575 1.00 94.25 244 LEU A CA 1
ATOM 2028 C C . LEU A 1 244 ? -6.697 11.288 16.305 1.00 94.25 244 LEU A C 1
ATOM 2030 O O . LEU A 1 244 ? -7.556 10.777 17.019 1.00 94.25 244 LEU A O 1
ATOM 2034 N N . GLY A 1 245 ? -6.089 10.609 15.332 1.00 95.06 245 GLY A N 1
ATOM 2035 C CA . GLY A 1 245 ? -6.471 9.241 15.013 1.00 95.06 245 GLY A CA 1
ATOM 2036 C C . GLY A 1 245 ? -6.112 8.229 16.113 1.00 95.06 245 GLY A C 1
ATOM 2037 O O . GLY A 1 245 ? -6.904 7.329 16.386 1.00 95.06 245 GLY A O 1
ATOM 2038 N N . LEU A 1 246 ? -5.017 8.433 16.862 1.00 94.62 246 LEU A N 1
ATOM 2039 C CA . LEU A 1 246 ? -4.714 7.607 18.042 1.00 94.62 246 LEU A CA 1
ATOM 2040 C C . LEU A 1 246 ? -5.763 7.792 19.148 1.00 94.62 246 LEU A C 1
ATOM 2042 O O . LEU A 1 246 ? -6.210 6.811 19.741 1.00 94.62 246 LEU A O 1
ATOM 2046 N N . ARG A 1 247 ? -6.205 9.033 19.394 1.00 94.62 247 ARG A N 1
ATOM 2047 C CA . ARG A 1 247 ? -7.303 9.310 20.336 1.00 94.62 247 ARG A CA 1
ATOM 2048 C C . ARG A 1 247 ? -8.587 8.615 19.908 1.00 94.62 247 ARG A C 1
ATOM 2050 O O . ARG A 1 247 ? -9.223 7.969 20.733 1.00 94.62 247 ARG A O 1
ATOM 2057 N N . VAL A 1 248 ? -8.933 8.697 18.623 1.00 95.44 248 VAL A N 1
ATOM 2058 C CA . VAL A 1 248 ? -10.109 8.015 18.069 1.00 95.44 248 VAL A CA 1
ATOM 2059 C C . VAL A 1 248 ? -9.998 6.508 18.254 1.00 95.44 248 VAL A C 1
ATOM 2061 O O . VAL A 1 248 ? -10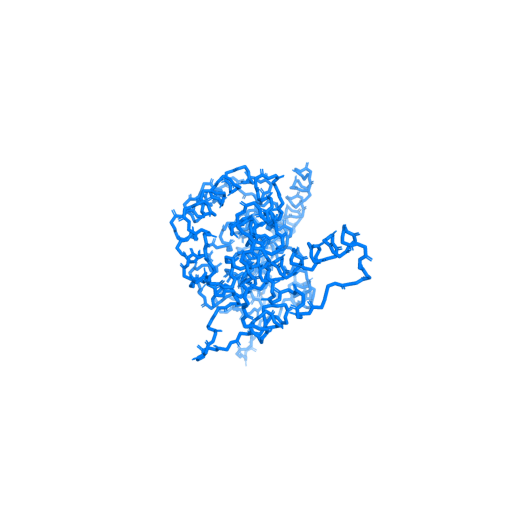.923 5.914 18.795 1.00 95.44 248 VAL A O 1
ATOM 2064 N N . LYS A 1 249 ? -8.865 5.890 17.901 1.00 94.44 249 LYS A N 1
ATOM 2065 C CA . LYS A 1 249 ? -8.632 4.458 18.135 1.00 94.44 249 LYS A CA 1
ATOM 2066 C C . LYS A 1 249 ? -8.843 4.085 19.605 1.00 94.44 249 LYS A C 1
ATOM 2068 O O . LYS A 1 249 ? -9.531 3.110 19.889 1.00 94.44 249 LYS A O 1
ATOM 2073 N N . ASN A 1 250 ? -8.293 4.867 20.532 1.00 93.25 250 ASN A N 1
ATOM 2074 C CA . ASN A 1 250 ? -8.452 4.605 21.960 1.00 93.25 250 ASN A CA 1
ATOM 2075 C C . ASN A 1 250 ? -9.922 4.683 22.382 1.00 93.25 250 ASN A C 1
ATOM 2077 O O . ASN A 1 250 ? -10.393 3.751 23.016 1.00 93.25 250 ASN A O 1
ATOM 2081 N N . ILE A 1 251 ? -10.663 5.710 21.955 1.00 93.69 251 ILE A N 1
ATOM 2082 C CA . ILE A 1 251 ? -12.103 5.838 22.238 1.00 93.69 251 ILE A CA 1
ATOM 2083 C C . ILE A 1 251 ? -12.895 4.663 21.648 1.00 93.69 251 ILE A C 1
ATOM 2085 O O . ILE A 1 251 ? -13.796 4.140 22.301 1.00 93.69 251 ILE A O 1
ATOM 2089 N N . MET A 1 252 ? -12.563 4.212 20.434 1.00 92.56 252 MET A N 1
ATOM 2090 C CA . MET A 1 252 ? -13.204 3.035 19.840 1.00 92.56 252 MET A CA 1
ATOM 2091 C C . MET A 1 252 ? -12.998 1.797 20.721 1.00 92.56 252 MET A C 1
ATOM 2093 O O . MET A 1 252 ? -13.937 1.051 20.979 1.00 92.56 252 MET A O 1
ATOM 2097 N N . VAL A 1 253 ? -11.787 1.583 21.231 1.00 89.62 253 VAL A N 1
ATOM 2098 C CA . VAL A 1 253 ? -11.488 0.411 22.062 1.00 89.62 253 VAL A CA 1
ATOM 2099 C C . VAL A 1 253 ? -12.013 0.561 23.495 1.00 89.62 253 VAL A C 1
ATOM 2101 O O . VAL A 1 253 ? -12.447 -0.422 24.078 1.00 89.62 253 VAL A O 1
ATOM 2104 N N . THR A 1 254 ? -12.031 1.752 24.092 1.00 89.31 254 THR A N 1
ATOM 2105 C CA . THR A 1 254 ? -12.469 1.919 25.490 1.00 89.31 254 THR A CA 1
ATOM 2106 C C . THR A 1 254 ? -13.967 2.132 25.620 1.00 89.31 254 THR A C 1
ATOM 2108 O O . THR A 1 254 ? -14.611 1.480 26.439 1.00 89.31 254 THR A O 1
ATOM 2111 N N . ASP A 1 255 ? -14.527 3.035 24.818 1.00 89.38 255 ASP A N 1
ATOM 2112 C CA . ASP A 1 255 ? -15.888 3.527 24.999 1.00 89.38 255 ASP A CA 1
ATOM 2113 C C . ASP A 1 255 ? -16.845 2.743 24.109 1.00 89.38 255 ASP A C 1
ATOM 2115 O O . ASP A 1 255 ? -17.857 2.233 24.584 1.00 89.38 255 ASP A O 1
ATOM 2119 N N . TRP A 1 256 ? -16.516 2.587 22.822 1.00 86.00 256 TRP A N 1
ATOM 2120 C CA . TRP A 1 256 ? -17.418 1.958 21.852 1.00 86.00 256 TRP A CA 1
ATOM 2121 C C . TRP A 1 256 ? -17.674 0.477 22.168 1.00 86.00 256 TRP A C 1
ATOM 2123 O O . TRP A 1 256 ? -18.803 -0.003 22.037 1.00 86.00 256 TRP A O 1
ATOM 2133 N N . LEU A 1 257 ? -16.666 -0.247 22.674 1.00 86.06 257 LEU A N 1
ATOM 2134 C CA . LEU A 1 257 ? -16.826 -1.638 23.118 1.00 86.06 257 LEU A CA 1
ATOM 2135 C C . LEU A 1 257 ? -17.870 -1.811 24.232 1.00 86.06 257 LEU A C 1
ATOM 2137 O O . LEU A 1 257 ? -18.464 -2.886 24.360 1.00 86.06 257 LEU A O 1
ATOM 2141 N N . LEU A 1 258 ? -18.157 -0.759 25.006 1.00 87.75 258 LEU A N 1
ATOM 2142 C CA . LEU A 1 258 ? -19.155 -0.802 26.075 1.00 87.75 258 LEU A CA 1
ATOM 2143 C C . LEU A 1 258 ? -20.578 -0.960 25.543 1.00 87.75 258 LEU A C 1
ATOM 2145 O O . LEU A 1 258 ? -21.438 -1.420 26.294 1.00 87.75 258 LEU A O 1
ATOM 2149 N N . ILE A 1 259 ? -20.837 -0.653 24.266 1.00 87.50 259 ILE A N 1
ATOM 2150 C CA . ILE A 1 259 ? -22.161 -0.854 23.668 1.00 87.50 259 ILE A CA 1
ATOM 2151 C C . ILE A 1 259 ? -22.576 -2.326 23.767 1.00 87.50 259 ILE A C 1
ATOM 2153 O O . ILE A 1 259 ? -23.695 -2.606 24.186 1.00 87.50 259 ILE A O 1
ATOM 2157 N N . GLY A 1 260 ? -21.669 -3.271 23.501 1.00 87.06 260 GLY A N 1
ATOM 2158 C CA . GLY A 1 260 ? -21.970 -4.701 23.626 1.00 87.06 260 GLY A CA 1
ATOM 2159 C C . GLY A 1 260 ? -22.395 -5.091 25.044 1.00 87.06 260 GLY A C 1
ATOM 2160 O O . GLY A 1 260 ? -23.371 -5.821 25.230 1.00 87.06 260 GLY A O 1
ATOM 2161 N N . LYS A 1 261 ? -21.721 -4.535 26.060 1.00 87.75 261 LYS A N 1
ATOM 2162 C CA . LYS A 1 261 ? -22.076 -4.753 27.470 1.00 87.75 261 LYS A CA 1
ATOM 2163 C C . LYS A 1 261 ? -23.411 -4.089 27.828 1.00 87.75 261 LYS A C 1
ATOM 2165 O O . LYS A 1 261 ? -24.199 -4.665 28.571 1.00 87.75 261 LYS A O 1
ATOM 2170 N N . LEU A 1 262 ? -23.701 -2.901 27.293 1.00 88.38 262 LEU A N 1
ATOM 2171 C CA . LEU A 1 262 ? -24.979 -2.210 27.509 1.00 88.38 262 LEU A CA 1
ATOM 2172 C C . LEU A 1 262 ? -26.155 -2.967 26.891 1.00 88.38 262 LEU A C 1
ATOM 2174 O O . LEU A 1 262 ? -27.182 -3.129 27.549 1.00 88.38 262 LEU A O 1
ATOM 2178 N N . VAL A 1 263 ? -25.988 -3.452 25.660 1.00 86.62 263 VAL A N 1
ATOM 2179 C CA . VAL A 1 263 ? -27.003 -4.218 24.923 1.00 86.62 263 VAL A CA 1
ATOM 2180 C C . VAL A 1 263 ? -27.317 -5.536 25.630 1.00 86.62 263 VAL A C 1
ATOM 2182 O O . VAL A 1 263 ? -28.483 -5.897 25.754 1.00 86.62 263 VAL A O 1
ATOM 2185 N N . THR A 1 264 ? -26.301 -6.223 26.155 1.00 86.06 264 THR A N 1
ATOM 2186 C CA . THR A 1 264 ? -26.477 -7.472 26.925 1.00 86.06 264 THR A CA 1
ATOM 2187 C C . THR A 1 264 ? -26.838 -7.254 28.387 1.00 86.06 264 THR A C 1
ATOM 2189 O O . THR A 1 264 ? -27.108 -8.207 29.109 1.00 86.06 264 THR A O 1
ATOM 2192 N N . GLY A 1 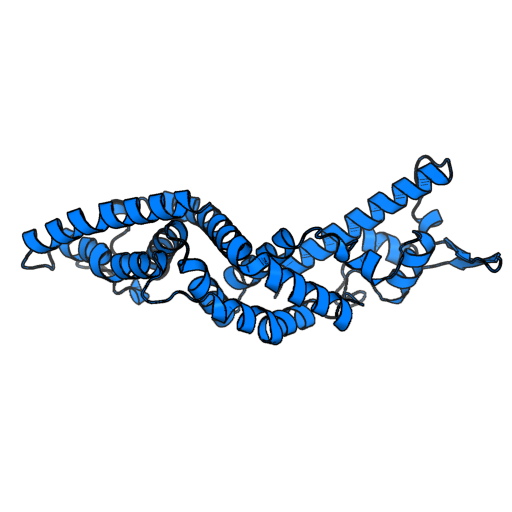265 ? -26.847 -6.007 28.855 1.00 83.25 265 GLY A N 1
ATOM 2193 C CA . GLY A 1 265 ? -27.165 -5.686 30.237 1.00 83.25 265 GLY A CA 1
ATOM 2194 C C . GLY A 1 265 ? -26.093 -6.054 31.261 1.00 83.25 265 GLY A C 1
ATOM 2195 O O . GLY A 1 265 ? -26.393 -6.029 32.449 1.00 83.25 265 GLY A O 1
ATOM 2196 N N . GLN A 1 266 ? -24.859 -6.310 30.831 1.00 82.56 266 GLN A N 1
ATOM 2197 C CA . GLN A 1 266 ? -23.699 -6.642 31.671 1.00 82.56 266 GLN A CA 1
ATOM 2198 C C . GLN A 1 266 ? -23.051 -5.402 32.323 1.00 82.56 266 GLN A C 1
ATOM 2200 O O . GLN A 1 266 ? -21.838 -5.353 32.530 1.00 82.56 266 GLN A O 1
ATOM 2205 N N . VAL A 1 267 ? -23.838 -4.352 32.584 1.00 83.50 267 VAL A N 1
ATOM 2206 C CA . VAL A 1 267 ? -23.354 -3.065 33.100 1.00 83.50 267 VAL A CA 1
ATOM 2207 C C . VAL A 1 267 ? -24.326 -2.506 34.129 1.00 83.50 267 VAL A C 1
ATOM 2209 O O . VAL A 1 267 ? -25.489 -2.250 33.810 1.00 83.50 267 VAL A O 1
ATOM 2212 N N . ASP A 1 268 ? -23.814 -2.227 35.327 1.00 80.25 268 ASP A N 1
ATOM 2213 C CA . ASP A 1 268 ? -24.622 -1.768 36.462 1.00 80.25 268 ASP A CA 1
ATOM 2214 C C . ASP A 1 268 ? -25.066 -0.300 36.329 1.00 80.25 268 ASP A C 1
ATOM 2216 O O . ASP A 1 268 ? -26.180 0.061 36.702 1.00 80.25 268 ASP A O 1
ATOM 2220 N N . ASN A 1 269 ? -24.230 0.567 35.741 1.00 84.94 269 ASN A N 1
ATOM 2221 C CA . ASN A 1 269 ? -24.508 2.003 35.604 1.00 84.94 269 ASN A CA 1
ATOM 2222 C C . ASN A 1 269 ? -24.817 2.414 34.155 1.00 84.94 269 ASN A C 1
ATOM 2224 O O . ASN A 1 269 ? -24.101 3.210 33.542 1.00 84.94 269 ASN A O 1
ATOM 2228 N N . ARG A 1 270 ? -25.900 1.868 33.588 1.00 85.88 270 ARG A N 1
ATOM 2229 C CA . ARG A 1 270 ? -26.289 2.116 32.184 1.00 85.88 270 ARG A CA 1
ATOM 2230 C C . ARG A 1 270 ? -26.408 3.601 31.828 1.00 85.88 270 ARG A C 1
ATOM 2232 O O . ARG A 1 270 ? -26.037 3.991 30.725 1.00 85.88 270 ARG A O 1
ATOM 2239 N N . ASN A 1 271 ? -26.876 4.435 32.759 1.00 87.06 271 ASN A N 1
ATOM 2240 C CA . ASN A 1 271 ? -27.032 5.875 32.536 1.00 87.06 271 ASN A CA 1
ATOM 2241 C C . ASN A 1 271 ? -25.690 6.582 32.314 1.00 87.06 271 ASN A C 1
ATOM 2243 O O . ASN A 1 271 ? -25.582 7.416 31.416 1.00 87.06 271 ASN A O 1
ATOM 2247 N N . TYR A 1 272 ? -24.674 6.255 33.117 1.00 88.88 272 TYR A N 1
ATOM 2248 C CA . TYR A 1 272 ? -23.336 6.825 32.964 1.00 88.88 272 TYR A CA 1
ATOM 2249 C C . TYR A 1 272 ? -22.735 6.465 31.603 1.00 88.88 272 TYR A C 1
ATOM 2251 O O . TYR A 1 272 ? -22.346 7.349 30.843 1.00 88.88 272 TYR A O 1
ATOM 2259 N N . TYR A 1 273 ? -22.728 5.178 31.260 1.00 87.44 273 TYR A N 1
ATOM 2260 C CA . TYR A 1 273 ? -22.110 4.705 30.023 1.00 87.44 273 TYR A CA 1
ATOM 2261 C C . TYR A 1 273 ? -22.887 5.110 28.768 1.00 87.44 273 TYR A C 1
ATOM 2263 O O . TYR A 1 273 ? -22.278 5.418 27.748 1.00 87.44 273 TYR A O 1
ATOM 2271 N N . GLY A 1 274 ? -24.217 5.206 28.849 1.00 85.88 274 GLY A N 1
ATOM 2272 C CA . GLY A 1 274 ? -25.023 5.795 27.781 1.00 85.88 274 GLY A CA 1
ATOM 2273 C C . GLY A 1 274 ? -24.634 7.253 27.499 1.00 85.88 274 GLY A C 1
ATOM 2274 O O . GLY A 1 274 ? -24.484 7.631 26.340 1.00 85.88 274 GLY A O 1
ATOM 2275 N N . ARG A 1 275 ? -24.396 8.062 28.544 1.00 88.81 275 ARG A N 1
ATOM 2276 C CA . ARG A 1 275 ? -23.929 9.455 28.400 1.00 88.81 275 ARG A CA 1
ATOM 2277 C C . ARG A 1 275 ? -22.489 9.565 27.909 1.00 88.81 275 ARG A C 1
ATOM 2279 O O . ARG A 1 275 ? -22.198 10.467 27.125 1.00 88.81 275 ARG A O 1
ATOM 2286 N N . LEU A 1 276 ? -21.605 8.668 28.355 1.00 89.69 276 LEU A N 1
ATOM 2287 C CA . LEU A 1 276 ? -20.236 8.580 27.846 1.00 89.69 276 LEU A CA 1
ATOM 2288 C C . LEU A 1 276 ? -20.265 8.387 26.327 1.00 89.69 276 LEU A C 1
ATOM 2290 O O . LEU A 1 276 ? -19.727 9.212 25.599 1.00 89.69 276 LEU A O 1
ATOM 2294 N N . LEU A 1 277 ? -21.011 7.390 25.843 1.00 88.50 277 LEU A N 1
ATOM 2295 C CA . LEU A 1 277 ? -21.162 7.133 24.410 1.00 88.50 277 LEU A CA 1
ATOM 2296 C C . LEU A 1 277 ? -21.750 8.334 23.661 1.00 88.50 277 LEU A C 1
ATOM 2298 O O . LEU A 1 277 ? -21.177 8.769 22.667 1.00 88.50 277 LEU A O 1
ATOM 2302 N N . GLN A 1 278 ? -22.837 8.925 24.168 1.00 87.69 278 GLN A N 1
ATOM 2303 C CA . GLN A 1 278 ? -23.446 10.127 23.580 1.00 87.69 278 GLN A CA 1
ATOM 2304 C C . GLN A 1 278 ? -22.479 11.316 23.472 1.00 87.69 278 GLN A C 1
ATOM 2306 O O . GLN A 1 278 ? -22.710 12.200 22.653 1.00 87.69 278 GLN A O 1
ATOM 2311 N N . SER A 1 279 ? -21.412 11.340 24.273 1.00 90.44 279 SER A N 1
ATOM 2312 C CA . SER A 1 279 ? -20.384 12.385 24.234 1.00 90.44 279 SER A CA 1
ATOM 2313 C C . SER A 1 279 ? -19.219 12.007 23.314 1.00 90.44 279 SER A C 1
ATOM 2315 O O . SER A 1 279 ? -18.722 12.847 22.565 1.00 90.44 279 SER A O 1
ATOM 2317 N N . SER A 1 280 ? -18.805 10.739 23.331 1.00 91.56 280 SER A N 1
ATOM 2318 C CA . SER A 1 280 ? -17.649 10.246 22.582 1.00 91.56 280 SER A CA 1
ATOM 2319 C C . SER A 1 280 ? -17.906 10.135 21.077 1.00 91.56 280 SER A C 1
ATOM 2321 O O . SER A 1 280 ? -17.021 10.475 20.293 1.00 91.56 280 SER A O 1
ATOM 2323 N N . LEU A 1 281 ? -19.102 9.713 20.637 1.00 85.75 281 LEU A N 1
ATOM 2324 C CA . LEU A 1 281 ? -19.360 9.539 19.196 1.00 85.75 281 LEU A CA 1
ATOM 2325 C C . LEU A 1 281 ? -19.333 10.866 18.421 1.00 85.75 281 LEU A C 1
ATOM 2327 O O . LEU A 1 281 ? -18.613 10.937 17.423 1.00 85.75 281 LEU A O 1
ATOM 2331 N N . PRO A 1 282 ? -20.028 11.933 18.876 1.00 91.12 282 PRO A N 1
ATOM 2332 C CA . PRO A 1 282 ? -19.950 13.228 18.205 1.00 91.12 282 PRO A CA 1
ATOM 2333 C C . PRO A 1 282 ? -18.528 13.791 18.204 1.00 91.12 282 PRO A C 1
ATOM 2335 O O . PRO A 1 282 ? -18.112 14.404 17.227 1.00 91.12 282 PRO A O 1
ATOM 2338 N N . TYR A 1 283 ? -17.755 13.546 19.269 1.00 93.19 283 TYR A N 1
ATOM 2339 C CA . TYR A 1 283 ? -16.361 13.972 19.335 1.00 93.19 283 TYR A CA 1
ATOM 2340 C C . TYR A 1 283 ? -15.501 13.326 18.239 1.00 93.19 283 TYR A C 1
ATOM 2342 O O . TYR A 1 283 ? -14.736 14.031 17.585 1.00 93.19 283 TYR A O 1
ATOM 2350 N N . ILE A 1 284 ? -15.654 12.020 17.981 1.00 92.88 284 ILE A N 1
ATOM 2351 C CA . ILE A 1 284 ? -14.953 11.343 16.874 1.00 92.88 284 ILE A CA 1
ATOM 2352 C C . ILE A 1 284 ? -15.287 12.005 15.532 1.00 92.88 284 ILE A C 1
ATOM 2354 O O . ILE A 1 284 ? -14.388 12.250 14.727 1.00 92.88 284 ILE A O 1
ATOM 2358 N N . ASP A 1 285 ? -16.564 12.301 15.292 1.00 90.75 285 ASP A N 1
ATOM 2359 C CA . ASP A 1 285 ? -17.001 12.891 14.027 1.00 90.75 285 ASP A CA 1
ATOM 2360 C C . ASP A 1 285 ? -16.478 14.332 13.859 1.00 90.75 285 ASP A C 1
ATOM 2362 O O . ASP A 1 285 ? -16.070 14.713 12.762 1.00 90.75 285 ASP A O 1
ATOM 2366 N N . GLU A 1 286 ? -16.391 15.119 14.937 1.00 93.88 286 GLU A N 1
ATOM 2367 C CA . GLU A 1 286 ? -15.738 16.437 14.913 1.00 93.88 286 GLU A CA 1
ATOM 2368 C C . GLU A 1 286 ? -14.227 16.337 14.652 1.00 93.88 286 GLU A C 1
ATOM 2370 O O . GLU A 1 286 ? -13.681 17.122 13.875 1.00 93.88 286 GLU A O 1
ATOM 2375 N N . LEU A 1 287 ? -13.537 15.343 15.224 1.00 93.94 287 LEU A N 1
ATOM 2376 C CA . LEU A 1 287 ? -12.119 15.110 14.926 1.00 93.94 287 LEU A CA 1
ATOM 2377 C C . LEU A 1 287 ? -11.882 14.749 13.454 1.00 93.94 287 LEU A C 1
ATOM 2379 O O . LEU A 1 287 ? -10.872 15.167 12.883 1.00 93.94 287 LEU A O 1
ATOM 2383 N N . ALA A 1 288 ? -12.803 14.005 12.835 1.00 91.50 288 ALA A N 1
ATOM 2384 C CA . ALA A 1 288 ? -12.733 13.684 11.412 1.00 91.50 288 ALA A CA 1
ATOM 2385 C C . ALA A 1 288 ? -12.827 14.959 10.558 1.00 91.50 288 ALA A C 1
ATOM 2387 O O . ALA A 1 288 ? -11.956 15.202 9.721 1.00 91.50 288 ALA A O 1
ATOM 2388 N N . LYS A 1 289 ? -13.813 15.821 10.845 1.00 90.62 289 LYS A N 1
ATOM 2389 C CA . LYS A 1 289 ? -13.994 17.117 10.165 1.00 90.62 289 LYS A CA 1
ATOM 2390 C C . LYS A 1 289 ? -12.773 18.024 10.316 1.00 90.62 289 LYS A C 1
ATOM 2392 O O . LYS A 1 289 ? -12.347 18.647 9.349 1.00 90.62 289 LYS A O 1
ATOM 2397 N N . LEU A 1 290 ? -12.168 18.075 11.504 1.00 89.81 290 LEU A N 1
ATOM 2398 C CA . LEU A 1 290 ? -10.959 18.872 11.736 1.00 89.81 290 LEU A CA 1
ATOM 2399 C C . LEU A 1 290 ? -9.784 18.425 10.859 1.00 89.81 290 LEU A C 1
ATOM 2401 O O . LEU A 1 290 ? -9.037 19.267 10.366 1.00 89.81 290 LEU A O 1
ATOM 2405 N N . GLN A 1 291 ? -9.608 17.121 10.635 1.00 88.00 291 GLN A N 1
ATOM 2406 C CA . GLN A 1 291 ? -8.556 16.638 9.735 1.00 88.00 291 GLN A CA 1
ATOM 2407 C C . GLN A 1 291 ? -8.870 16.879 8.260 1.00 88.00 291 GLN A C 1
ATOM 2409 O O . GLN A 1 291 ? -7.943 17.083 7.478 1.00 88.00 291 GLN A O 1
ATOM 2414 N N . GLU A 1 292 ? -10.143 16.900 7.868 1.00 81.62 292 GLU A N 1
ATOM 2415 C CA . GLU A 1 292 ? -10.534 17.292 6.511 1.00 81.62 292 GLU A CA 1
ATOM 2416 C C . GLU A 1 292 ? -10.158 18.748 6.204 1.00 81.62 292 GLU A C 1
ATOM 2418 O O . GLU A 1 292 ? -9.796 19.046 5.071 1.00 81.62 292 GLU A O 1
ATOM 2423 N N . MET A 1 293 ? -10.143 19.631 7.209 1.00 81.31 293 MET A N 1
ATOM 2424 C CA . MET A 1 293 ? -9.688 21.023 7.059 1.00 81.31 293 MET A CA 1
ATOM 2425 C C . MET A 1 293 ? -8.172 21.167 6.845 1.00 81.31 293 MET A C 1
ATOM 2427 O O . MET A 1 293 ? -7.715 22.243 6.468 1.00 81.31 293 MET A O 1
ATOM 2431 N N . LEU A 1 294 ? -7.387 20.116 7.105 1.00 71.44 294 LEU A N 1
ATOM 2432 C CA . LEU A 1 294 ? -5.933 20.089 6.900 1.00 71.44 294 LEU A CA 1
ATOM 2433 C C . LEU A 1 294 ? -5.534 19.525 5.520 1.00 71.44 294 LEU A C 1
ATOM 2435 O O . LEU A 1 294 ? -4.339 19.373 5.259 1.00 71.44 294 LEU A O 1
ATOM 2439 N N . ARG A 1 295 ? -6.506 19.151 4.675 1.00 58.16 295 ARG A N 1
ATOM 2440 C CA . ARG A 1 295 ? -6.279 18.553 3.348 1.00 58.16 295 ARG A CA 1
ATOM 2441 C C . ARG A 1 295 ? -5.908 19.570 2.280 1.00 58.16 295 ARG A C 1
ATOM 2443 O O . ARG A 1 295 ? -5.138 19.123 1.388 1.00 58.16 295 ARG A O 1
#

Organism: NCBI:txid482234

Sequence (295 aa):
MFNYTVDLIYESLVQRLENRRETIAYGEGKAHLTFDDLSTCIEPNGNEISYDKAMVKHVFGKKIYKDKNPYLLPHSCASHLTNRLRFKSETHLIWGEFEKGENFFDIFSSLFYDCIYGEDESLKEMANRILIDYVPYAKTLSLYEMALKPSKYDMVKMEGTDYYIPLLFYGIPEDKVFSDYPKHLDEAINFLYKKCSIEFEREFRDFVVTDGDTLKKIDKKLLKFINDRLQPLLL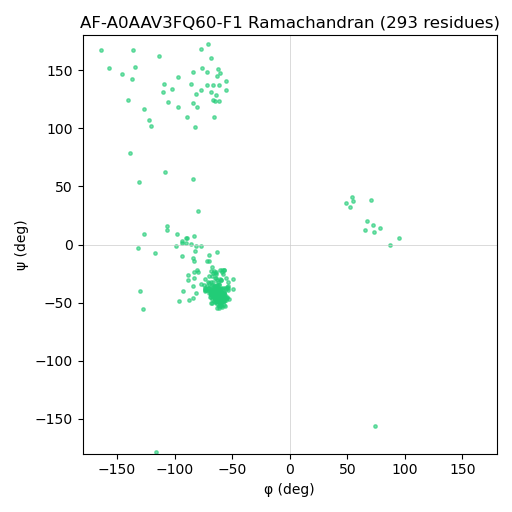KYQPTESSLGLRVKNIMVTDWLLIGKLVTGQVDNRNYYGRLLQSSLPYIDELAKLQEMLR

Radius of gyration: 25.64 Å; Cα contacts (8 Å, |Δi|>4): 322; chains: 1; bounding box: 57×43×78 Å

pLDDT: mean 90.35, std 6.19, range [58.16, 98.0]

Solvent-accessible surface area (backbone atoms only — not comparable to full-atom values): 16269 Å² total; per-residue (Å²): 119,44,58,53,36,50,49,52,46,52,52,54,27,37,52,50,50,52,57,38,44,50,55,48,13,55,75,70,76,36,97,62,64,49,64,68,61,66,22,42,37,71,46,99,89,69,51,77,46,77,54,65,48,68,57,55,52,26,40,69,64,69,52,62,36,80,92,82,36,71,40,64,59,52,67,74,56,40,56,50,49,21,61,64,56,67,41,93,35,50,42,40,49,56,61,43,65,46,93,77,64,59,61,53,65,60,49,54,48,22,50,50,48,27,26,63,74,40,89,50,63,68,50,25,50,54,50,50,57,36,38,23,42,32,37,64,27,14,49,35,51,51,52,47,45,40,74,75,40,32,76,86,63,71,54,45,56,43,87,99,53,93,47,63,64,57,51,54,80,67,77,39,58,58,70,56,40,64,64,44,39,64,59,29,47,54,52,20,51,51,57,50,42,76,74,41,43,72,61,48,52,50,56,49,50,51,42,44,73,75,65,37,72,51,60,70,63,42,53,60,52,48,52,47,45,38,67,75,47,48,49,66,56,48,60,78,60,44,56,50,96,83,25,62,4,46,53,40,35,48,44,47,66,66,52,56,54,45,40,50,33,56,75,72,58,76,48,93,58,55,69,60,56,53,51,50,45,70,53,50,56,59,49,47,55,50,52,36,53,58,54,60,76,73,110

Mean predicted aligned error: 5.97 Å